Protein AF-A0A6A5RVQ5-F1 (afdb_monomer_lite)

Structure (mmCIF, N/CA/C/O backbone):
data_AF-A0A6A5RVQ5-F1
#
_entry.id   AF-A0A6A5RVQ5-F1
#
loop_
_atom_site.group_PDB
_atom_site.id
_atom_site.type_symbol
_atom_site.label_atom_id
_atom_site.label_alt_id
_atom_site.label_comp_id
_atom_site.label_asym_id
_atom_site.label_entity_id
_atom_site.label_seq_id
_atom_site.pdbx_PDB_ins_code
_atom_site.Cartn_x
_atom_site.Cartn_y
_atom_site.Cartn_z
_atom_site.occupancy
_atom_site.B_iso_or_equiv
_atom_site.auth_seq_id
_atom_site.auth_comp_id
_atom_site.auth_asym_id
_atom_site.auth_atom_id
_atom_site.pdbx_PDB_model_num
ATOM 1 N N . SER A 1 1 ? -32.544 -32.855 55.914 1.00 45.44 1 SER A N 1
ATOM 2 C CA . SER A 1 1 ? -32.660 -31.750 54.941 1.00 45.44 1 SER A CA 1
ATOM 3 C C . SER A 1 1 ? -31.314 -31.525 54.277 1.00 45.44 1 SER A C 1
ATOM 5 O O . SER A 1 1 ? -30.369 -31.276 55.017 1.00 45.44 1 SER A O 1
ATOM 7 N N . PRO A 1 2 ? -31.163 -31.654 52.948 1.00 53.69 2 PRO A N 1
ATOM 8 C CA . PRO A 1 2 ? -29.901 -31.328 52.301 1.00 53.69 2 PRO A CA 1
ATOM 9 C C . PRO A 1 2 ? -29.820 -29.809 52.098 1.00 53.69 2 PRO A C 1
ATOM 11 O O . PRO A 1 2 ? -30.753 -29.177 51.604 1.00 53.69 2 PRO A O 1
ATOM 14 N N . THR A 1 3 ? -28.713 -29.217 52.530 1.00 54.28 3 THR A N 1
ATOM 15 C CA . THR A 1 3 ? -28.370 -27.809 52.337 1.00 54.28 3 THR A CA 1
ATOM 16 C C . THR A 1 3 ? -28.021 -27.570 50.868 1.00 54.28 3 THR A C 1
ATOM 18 O O . THR A 1 3 ? -27.070 -28.137 50.332 1.00 54.28 3 THR A O 1
ATOM 21 N N . ALA A 1 4 ? -28.815 -26.742 50.189 1.00 57.28 4 ALA A N 1
ATOM 22 C CA . ALA A 1 4 ? -28.552 -26.339 48.814 1.00 57.28 4 ALA A CA 1
ATOM 23 C C . ALA A 1 4 ? -27.276 -25.481 48.760 1.00 57.28 4 ALA A C 1
ATOM 25 O O . ALA A 1 4 ? -27.239 -24.366 49.279 1.00 57.28 4 ALA A O 1
ATOM 26 N N . ALA A 1 5 ? -26.220 -26.011 48.140 1.00 60.84 5 ALA A N 1
ATOM 27 C CA . ALA A 1 5 ? -24.988 -25.278 47.886 1.00 60.84 5 ALA A CA 1
ATOM 28 C C . ALA A 1 5 ? -25.259 -24.111 46.918 1.00 60.84 5 ALA A C 1
ATOM 30 O O . ALA A 1 5 ? -25.689 -24.316 45.780 1.00 60.84 5 ALA A O 1
ATOM 31 N N . SER A 1 6 ? -24.995 -22.881 47.364 1.00 63.09 6 SER A N 1
ATOM 32 C CA . SER A 1 6 ? -25.078 -21.683 46.531 1.00 63.09 6 SER A CA 1
ATOM 33 C C . SER A 1 6 ? -23.964 -21.709 45.481 1.00 63.09 6 SER A C 1
ATOM 35 O O . SER A 1 6 ? -22.774 -21.597 45.773 1.00 63.09 6 SER A O 1
ATOM 37 N N . THR A 1 7 ? -24.338 -21.899 44.218 1.00 67.25 7 THR A N 1
ATOM 38 C CA . THR A 1 7 ? -23.382 -21.883 43.108 1.00 67.25 7 THR A CA 1
ATOM 39 C C . THR A 1 7 ? -22.811 -20.464 42.964 1.00 67.25 7 THR A C 1
ATOM 41 O O . TH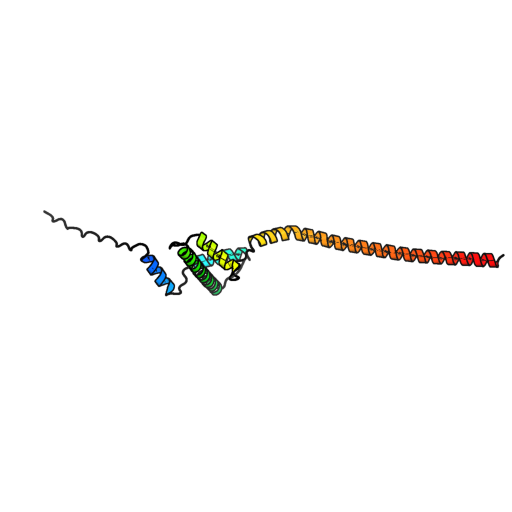R A 1 7 ? -23.594 -19.516 42.850 1.00 67.25 7 THR A O 1
ATOM 44 N N . PRO A 1 8 ? -21.479 -20.258 42.949 1.00 68.31 8 PRO A N 1
ATOM 45 C CA . PRO A 1 8 ? -20.911 -18.921 42.825 1.00 68.31 8 PRO A CA 1
ATOM 46 C C . PRO A 1 8 ? -21.297 -18.313 41.472 1.00 68.31 8 PRO A C 1
ATOM 48 O O . PRO A 1 8 ? -21.011 -18.871 40.409 1.00 68.31 8 PRO A O 1
ATOM 51 N N . ALA A 1 9 ? -21.965 -17.158 41.511 1.00 74.69 9 ALA A N 1
ATOM 52 C CA . ALA A 1 9 ? -22.411 -16.443 40.324 1.00 74.69 9 ALA A CA 1
ATOM 53 C C . ALA A 1 9 ? -21.223 -16.166 39.383 1.00 74.69 9 ALA A C 1
ATOM 55 O O . ALA A 1 9 ? -20.255 -15.493 39.751 1.00 74.69 9 ALA A O 1
ATOM 56 N N . LYS A 1 10 ? -21.283 -16.691 38.150 1.00 77.19 10 LYS A N 1
ATOM 57 C CA . LYS A 1 10 ? -20.238 -16.493 37.133 1.00 77.19 10 LYS A CA 1
ATOM 58 C C . LYS A 1 10 ? -20.047 -14.992 36.887 1.00 77.19 10 LYS A C 1
ATOM 60 O O . LYS A 1 10 ? -20.957 -14.314 36.410 1.00 77.19 10 LYS A O 1
ATOM 65 N N . LYS A 1 11 ? -18.854 -14.471 37.200 1.00 80.12 11 LYS A N 1
ATOM 66 C CA . LYS A 1 11 ? -18.495 -13.061 36.978 1.00 80.12 11 LYS A CA 1
ATOM 67 C C . LYS A 1 11 ? -18.741 -12.691 35.509 1.00 80.12 11 LYS A C 1
ATOM 69 O O . LYS A 1 11 ? -18.259 -13.375 34.604 1.00 80.12 11 LYS A O 1
ATOM 74 N N . LYS A 1 12 ? -19.486 -11.605 35.266 1.00 83.31 12 LYS A N 1
ATOM 75 C CA . LYS A 1 12 ? -19.756 -11.102 33.908 1.00 83.31 12 LYS A CA 1
ATOM 76 C C . LYS A 1 12 ? -18.430 -10.806 33.198 1.00 83.31 12 LYS A C 1
ATOM 78 O O . LYS A 1 12 ? -17.558 -10.144 33.762 1.00 83.31 12 LYS A O 1
ATOM 83 N N . LYS A 1 13 ? -18.276 -11.275 31.953 1.00 86.75 13 LYS A N 1
ATOM 84 C CA . LYS A 1 13 ? -17.089 -10.979 31.134 1.00 86.75 13 LYS A CA 1
ATOM 85 C C . LYS A 1 13 ? -16.982 -9.463 30.935 1.00 86.75 13 LYS A C 1
ATOM 87 O O . LYS A 1 13 ? -17.918 -8.831 30.448 1.00 86.75 13 LYS A O 1
ATOM 92 N N . ARG A 1 14 ? -15.844 -8.875 31.316 1.00 89.62 14 ARG A N 1
ATOM 93 C CA . ARG A 1 14 ? -15.598 -7.434 31.166 1.00 89.62 14 ARG A CA 1
ATOM 94 C C . ARG A 1 14 ? -15.504 -7.072 29.682 1.00 89.62 14 ARG A C 1
ATOM 96 O O . ARG A 1 14 ? -14.670 -7.626 28.971 1.00 89.62 14 ARG A O 1
ATOM 103 N N . ARG A 1 15 ? -16.310 -6.105 29.234 1.00 92.81 15 ARG A N 1
ATOM 104 C CA . ARG A 1 15 ? -16.246 -5.532 27.880 1.00 92.81 15 ARG A CA 1
ATOM 105 C C . ARG A 1 15 ? -15.445 -4.230 27.904 1.00 92.81 15 ARG A C 1
ATOM 107 O O . ARG A 1 15 ? -15.674 -3.379 28.759 1.00 92.81 15 ARG A O 1
ATOM 114 N N . TYR A 1 16 ? -14.504 -4.079 26.976 1.00 94.38 16 TYR A N 1
ATOM 115 C CA . TYR A 1 16 ? -13.776 -2.822 26.792 1.00 94.38 16 TYR A CA 1
ATOM 116 C C . TYR A 1 16 ? -14.675 -1.765 26.139 1.00 94.38 16 TYR A C 1
ATOM 118 O O . TYR A 1 16 ? -15.558 -2.102 25.347 1.00 94.38 16 TYR A O 1
ATOM 126 N N . LYS A 1 17 ? -14.439 -0.486 26.453 1.00 95.50 17 LYS A N 1
ATOM 127 C CA . LYS A 1 17 ? -15.137 0.618 25.785 1.00 95.50 17 LYS A CA 1
ATOM 128 C C . LYS A 1 17 ? -14.767 0.639 24.289 1.00 95.50 17 LYS A C 1
ATOM 130 O O . LYS A 1 17 ? -13.628 0.291 23.949 1.00 95.50 17 LYS A O 1
ATOM 135 N N . PRO A 1 18 ? -15.689 1.046 23.397 1.00 94.31 18 PRO A N 1
ATOM 136 C CA . PRO A 1 18 ? -15.368 1.262 21.988 1.00 94.31 18 PRO A CA 1
ATOM 137 C C . PRO A 1 18 ? -14.120 2.145 21.839 1.00 94.31 18 PRO A C 1
ATOM 139 O O . PRO A 1 18 ? -13.922 3.080 22.611 1.00 94.31 18 PRO A O 1
ATOM 142 N N . GLY A 1 19 ? -13.231 1.793 20.910 1.00 95.00 19 GLY A N 1
ATOM 143 C CA . GLY A 1 19 ? -11.951 2.482 20.702 1.00 95.00 19 GLY A CA 1
ATOM 144 C C . GLY A 1 19 ? -10.803 2.039 21.620 1.00 95.00 19 GLY A C 1
ATOM 145 O O . GLY A 1 19 ? -9.649 2.152 21.225 1.00 95.00 19 GLY A O 1
ATOM 146 N N . THR A 1 20 ? -11.062 1.450 22.796 1.00 96.81 20 THR A N 1
ATOM 147 C CA . THR A 1 20 ? -9.973 1.026 23.708 1.00 96.81 20 THR A CA 1
ATOM 148 C C . THR A 1 20 ? -9.099 -0.079 23.109 1.00 96.81 20 THR A C 1
ATOM 150 O O . THR A 1 20 ? -7.880 -0.052 23.261 1.00 96.81 20 THR A O 1
ATOM 153 N N . ILE A 1 21 ? -9.715 -1.059 22.443 1.00 96.75 21 ILE A N 1
ATOM 154 C CA . ILE A 1 21 ? -8.981 -2.147 21.781 1.00 96.75 21 ILE A CA 1
ATOM 155 C C . ILE A 1 21 ? -8.274 -1.614 20.530 1.00 96.75 21 ILE A C 1
ATOM 157 O O . ILE A 1 21 ? -7.082 -1.849 20.384 1.00 96.75 21 ILE A O 1
ATOM 161 N N . ALA A 1 22 ? -8.959 -0.802 19.718 1.00 96.19 22 ALA A N 1
ATOM 162 C CA . ALA A 1 22 ? -8.385 -0.203 18.512 1.00 96.19 22 ALA A CA 1
ATOM 163 C C . ALA A 1 22 ? -7.124 0.629 18.816 1.00 96.19 22 ALA A C 1
ATOM 165 O O . ALA A 1 22 ? -6.098 0.455 18.173 1.00 96.19 22 ALA A O 1
ATOM 166 N N . LEU A 1 23 ? -7.147 1.471 19.857 1.00 97.12 23 LEU A N 1
ATOM 167 C CA . LEU A 1 23 ? -5.970 2.249 20.270 1.00 97.12 23 LEU A CA 1
ATOM 168 C C . LEU A 1 23 ? -4.813 1.366 20.755 1.00 97.12 23 LEU A C 1
ATOM 170 O O . LEU A 1 23 ? -3.649 1.724 20.584 1.00 97.12 23 LEU A O 1
ATOM 174 N N . ARG A 1 24 ? -5.114 0.220 21.373 1.00 97.25 24 ARG A N 1
ATOM 175 C CA . ARG A 1 24 ? -4.090 -0.750 21.777 1.00 97.25 24 ARG A CA 1
ATOM 176 C C . ARG A 1 24 ? -3.468 -1.429 20.560 1.00 97.25 24 ARG A C 1
ATOM 178 O O . ARG A 1 24 ? -2.254 -1.582 20.526 1.00 97.25 24 ARG A O 1
ATOM 185 N N . GLU A 1 25 ? -4.287 -1.821 19.591 1.00 96.69 25 GLU A N 1
ATOM 186 C CA . GLU A 1 25 ? -3.837 -2.436 18.341 1.00 96.69 25 GLU A CA 1
ATOM 187 C C . GLU A 1 25 ? -2.975 -1.472 17.525 1.00 96.69 25 GLU A C 1
ATOM 189 O O . GLU A 1 25 ? -1.885 -1.857 17.124 1.00 96.69 25 GLU A O 1
ATOM 194 N N . ILE A 1 26 ? -3.384 -0.204 17.389 1.00 95.88 26 ILE A N 1
ATOM 195 C CA . ILE A 1 26 ? -2.588 0.839 16.719 1.00 95.88 26 ILE A CA 1
ATOM 196 C C . ILE A 1 26 ? -1.201 0.954 17.362 1.00 95.88 26 ILE A C 1
ATOM 198 O O . ILE A 1 26 ? -0.195 0.862 16.670 1.00 95.88 26 ILE A O 1
ATOM 202 N N . ARG A 1 27 ? -1.128 1.074 18.695 1.00 97.19 27 ARG A N 1
ATOM 203 C CA . ARG A 1 27 ? 0.160 1.174 19.406 1.00 97.19 27 ARG A CA 1
ATOM 204 C C . ARG A 1 27 ? 1.028 -0.071 19.246 1.00 97.19 27 ARG A C 1
ATOM 206 O O . ARG A 1 27 ? 2.244 0.052 19.208 1.00 97.19 27 ARG A O 1
ATOM 213 N N . ARG A 1 28 ? 0.417 -1.258 19.198 1.00 96.25 28 ARG A N 1
ATOM 214 C CA . ARG A 1 28 ? 1.137 -2.516 18.971 1.00 96.25 28 ARG 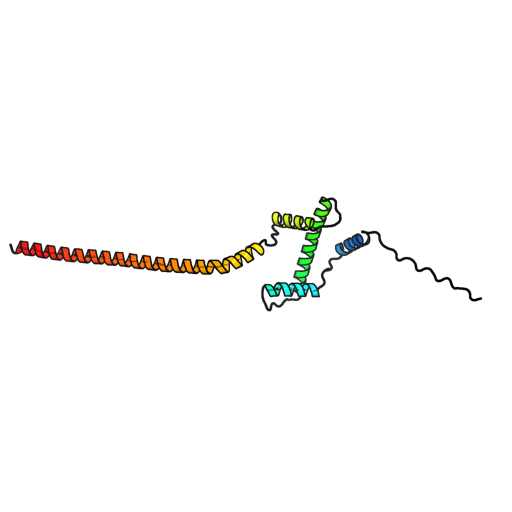A CA 1
ATOM 215 C C . ARG A 1 28 ? 1.730 -2.545 17.559 1.00 96.25 28 ARG A C 1
ATOM 217 O O . ARG A 1 28 ? 2.933 -2.712 17.427 1.00 96.25 28 ARG A O 1
ATOM 224 N N . TYR A 1 29 ? 0.911 -2.325 16.531 1.00 95.94 29 TYR A N 1
ATOM 225 C CA . TYR A 1 29 ? 1.342 -2.419 15.131 1.00 95.94 29 TYR A CA 1
ATOM 226 C C . TYR A 1 29 ? 2.224 -1.257 14.664 1.00 95.94 29 TYR A C 1
ATOM 228 O O . TYR A 1 29 ? 2.910 -1.391 13.666 1.00 95.94 29 TYR A O 1
ATOM 236 N N . GLN A 1 30 ? 2.231 -0.125 15.369 1.00 95.44 30 GLN A N 1
ATOM 237 C CA . GLN A 1 30 ? 3.201 0.947 15.123 1.00 95.44 30 GLN A CA 1
ATOM 238 C C . GLN A 1 30 ? 4.553 0.702 15.804 1.00 95.44 30 GLN A C 1
ATOM 240 O O . GLN A 1 30 ? 5.535 1.348 15.452 1.00 95.44 30 GLN A O 1
ATOM 245 N N . LYS A 1 31 ? 4.608 -0.181 16.809 1.00 96.44 31 LYS A N 1
ATOM 246 C CA . LYS A 1 31 ? 5.850 -0.521 17.512 1.00 96.44 31 LYS A CA 1
ATOM 247 C C . LYS A 1 31 ? 6.628 -1.615 16.785 1.00 96.44 31 LYS A C 1
ATOM 249 O O . LYS A 1 31 ? 7.851 -1.544 16.714 1.00 96.44 31 LYS A O 1
ATOM 254 N N . ASP A 1 32 ? 5.914 -2.621 16.295 1.00 93.50 32 ASP A N 1
ATOM 255 C CA . ASP A 1 32 ? 6.494 -3.781 15.629 1.00 93.50 32 ASP A CA 1
ATOM 256 C C . ASP A 1 32 ? 6.369 -3.630 14.104 1.00 93.50 32 ASP A C 1
ATOM 258 O O . ASP A 1 32 ? 5.367 -3.121 13.614 1.00 93.50 32 ASP A O 1
ATOM 262 N N . CYS A 1 33 ? 7.350 -4.120 13.344 1.00 89.56 33 CYS A N 1
ATOM 263 C CA . CYS A 1 33 ? 7.344 -4.075 11.874 1.00 89.56 33 CYS A CA 1
ATOM 264 C C . CYS A 1 33 ? 6.995 -5.439 11.247 1.00 89.56 33 CYS A C 1
ATOM 266 O O . CYS A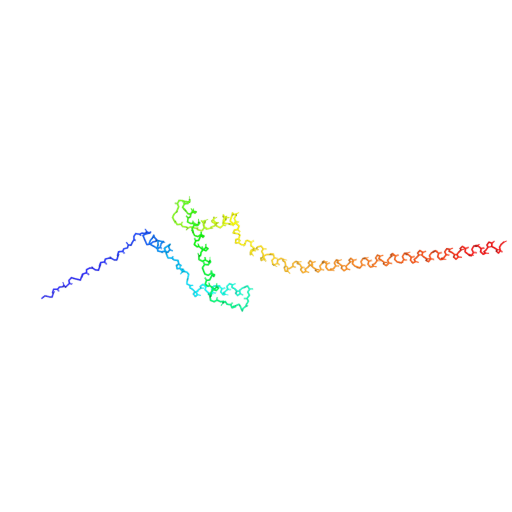 1 33 ? 7.581 -5.833 10.239 1.00 89.56 33 CYS A O 1
ATOM 268 N N . GLU A 1 34 ? 6.104 -6.212 11.876 1.00 94.56 34 GLU A N 1
ATOM 269 C CA . GLU A 1 34 ? 5.686 -7.512 11.338 1.00 94.56 34 GLU A CA 1
ATOM 270 C C . GLU A 1 34 ? 4.741 -7.356 10.137 1.00 94.56 34 GLU A C 1
ATOM 272 O O . GLU A 1 34 ? 3.880 -6.478 10.121 1.00 94.56 34 GLU A O 1
ATOM 277 N N . LEU A 1 35 ? 4.873 -8.240 9.143 1.00 95.62 35 LEU A N 1
ATOM 278 C CA . LEU A 1 35 ? 3.942 -8.296 8.016 1.00 95.62 35 LEU A CA 1
ATOM 279 C C . LEU A 1 35 ? 2.573 -8.816 8.468 1.00 95.62 35 LEU A C 1
ATOM 281 O O . LEU A 1 35 ? 2.466 -9.883 9.081 1.00 95.62 35 LEU A O 1
ATOM 285 N N . LEU A 1 36 ? 1.521 -8.081 8.122 1.00 95.94 36 LEU A N 1
ATOM 286 C CA . LEU A 1 36 ? 0.148 -8.322 8.557 1.00 95.94 36 LEU A CA 1
ATOM 287 C C . LEU A 1 36 ? -0.648 -9.176 7.563 1.00 95.94 36 LEU A C 1
ATOM 289 O O . LEU A 1 36 ? -1.625 -9.830 7.949 1.00 95.94 36 LEU A O 1
ATOM 293 N N . LEU A 1 37 ? -0.256 -9.209 6.285 1.00 96.25 37 LEU A N 1
ATOM 294 C CA . LEU A 1 37 ? -0.915 -10.053 5.294 1.00 96.25 37 LEU A CA 1
ATOM 295 C C . LEU A 1 37 ? -0.469 -11.511 5.437 1.00 96.25 37 LEU A C 1
ATOM 297 O O . LEU A 1 37 ? 0.701 -11.856 5.616 1.00 96.25 37 LEU A O 1
ATOM 301 N N . ARG A 1 38 ? -1.432 -12.427 5.307 1.00 97.75 38 ARG A N 1
ATOM 302 C CA . ARG A 1 38 ? -1.138 -13.863 5.321 1.00 97.75 38 ARG A CA 1
ATOM 303 C C . ARG A 1 38 ? -0.318 -14.238 4.083 1.00 97.75 38 ARG A C 1
ATOM 305 O O . ARG A 1 38 ? -0.781 -14.057 2.957 1.00 97.75 38 ARG A O 1
ATOM 312 N N . LYS A 1 39 ? 0.839 -14.869 4.306 1.00 95.44 39 LYS A N 1
ATOM 313 C CA . LYS A 1 39 ? 1.810 -15.226 3.254 1.00 95.44 39 LYS A CA 1
ATOM 314 C C . LYS A 1 39 ? 1.217 -16.075 2.121 1.00 95.44 39 LYS A C 1
ATOM 316 O O . LYS A 1 39 ? 1.383 -15.745 0.954 1.00 95.44 39 LYS A O 1
ATOM 321 N N . LEU A 1 40 ? 0.499 -17.159 2.441 1.00 96.19 40 LEU A N 1
ATOM 322 C CA . LEU A 1 40 ? -0.013 -18.091 1.422 1.00 96.19 40 LEU A CA 1
ATOM 323 C C . LEU A 1 40 ? -1.095 -17.466 0.511 1.00 96.19 40 LEU A C 1
ATOM 325 O O . LEU A 1 40 ? -0.968 -17.595 -0.707 1.00 96.19 40 LEU A O 1
ATOM 329 N N . PRO A 1 41 ? -2.134 -16.781 1.033 1.00 97.50 41 PRO A N 1
ATOM 330 C CA . PRO A 1 41 ? -3.073 -16.037 0.194 1.00 97.50 41 PRO A CA 1
ATOM 331 C C . PRO A 1 41 ? -2.403 -14.960 -0.667 1.00 97.50 41 PRO A C 1
ATOM 333 O O . PRO A 1 41 ? -2.692 -14.889 -1.858 1.00 97.50 41 PRO A O 1
ATOM 336 N N . PHE A 1 42 ? -1.474 -14.179 -0.101 1.00 97.62 42 PHE A N 1
ATOM 337 C CA . PHE A 1 42 ? -0.754 -13.145 -0.849 1.00 97.62 42 PHE A CA 1
ATOM 338 C C . PHE A 1 42 ? 0.069 -13.747 -1.995 1.00 97.62 42 PHE A C 1
ATOM 340 O O . PHE A 1 42 ? -0.029 -13.312 -3.138 1.00 97.62 42 PHE A O 1
ATOM 347 N N . GLN A 1 43 ? 0.792 -14.837 -1.728 1.00 96.56 43 GLN A N 1
ATOM 348 C CA . GLN A 1 43 ? 1.521 -15.580 -2.752 1.00 96.56 43 GLN A CA 1
ATOM 349 C C . GLN A 1 43 ? 0.608 -16.086 -3.880 1.00 96.56 43 GLN A C 1
ATOM 351 O O . GLN A 1 43 ? 1.007 -16.043 -5.045 1.00 96.56 43 GLN A O 1
ATOM 356 N N . ARG A 1 44 ? -0.582 -16.612 -3.553 1.00 96.44 44 ARG A N 1
ATOM 357 C CA . ARG A 1 44 ? -1.548 -17.074 -4.566 1.00 96.44 44 ARG A CA 1
ATOM 358 C C . ARG A 1 44 ? -1.991 -15.915 -5.455 1.00 96.44 44 ARG A C 1
ATOM 360 O O . ARG A 1 44 ? -1.929 -16.060 -6.670 1.00 96.44 44 ARG A O 1
ATOM 367 N N . LEU A 1 45 ? -2.310 -14.768 -4.855 1.00 96.44 45 LEU A N 1
ATOM 368 C CA . LEU A 1 45 ? -2.671 -13.551 -5.580 1.00 96.44 45 LEU A CA 1
ATOM 369 C C . LEU A 1 45 ? -1.542 -13.075 -6.506 1.00 96.44 45 LEU A C 1
ATOM 371 O O . LEU A 1 45 ? -1.786 -12.793 -7.673 1.00 96.44 45 LEU A O 1
ATOM 375 N N . CYS A 1 46 ? -0.292 -13.039 -6.032 1.00 95.50 46 CYS A N 1
ATOM 376 C CA . CYS A 1 46 ? 0.841 -12.651 -6.878 1.00 95.50 46 CYS A CA 1
ATOM 377 C C . CYS A 1 46 ? 0.984 -13.559 -8.105 1.00 95.50 46 CYS A C 1
ATOM 379 O O . CYS A 1 46 ? 1.264 -13.078 -9.198 1.00 95.50 46 CYS A O 1
ATOM 381 N N . ARG A 1 47 ? 0.793 -14.873 -7.935 1.00 94.50 47 ARG A N 1
ATOM 382 C CA . ARG A 1 47 ? 0.885 -15.838 -9.040 1.00 94.50 47 ARG A CA 1
ATOM 383 C C . ARG A 1 47 ? -0.281 -15.712 -10.012 1.00 94.50 47 ARG A C 1
ATOM 385 O O . ARG A 1 47 ? -0.055 -15.805 -11.211 1.00 94.50 47 ARG A O 1
ATOM 392 N N . GLU A 1 48 ? -1.486 -15.475 -9.504 1.00 95.00 48 GLU A N 1
ATOM 393 C CA . GLU A 1 48 ? -2.677 -15.218 -10.316 1.00 95.00 48 GLU A CA 1
ATOM 394 C C . GLU A 1 48 ? -2.488 -13.978 -11.202 1.00 95.00 48 GLU A C 1
ATOM 396 O O . GLU A 1 48 ? -2.653 -14.056 -12.418 1.00 95.00 48 GLU A O 1
ATOM 401 N N . LEU A 1 49 ? -2.039 -12.864 -10.615 1.00 94.00 49 LEU A N 1
ATOM 402 C CA . LEU A 1 49 ? -1.769 -11.621 -11.345 1.00 94.00 49 LEU A CA 1
ATOM 403 C C . LEU A 1 49 ? -0.602 -11.750 -12.326 1.00 94.00 49 LEU A C 1
ATOM 405 O O . LEU A 1 49 ? -0.598 -11.120 -13.374 1.00 94.00 49 LEU A O 1
ATOM 409 N N . ALA A 1 50 ? 0.407 -12.555 -12.009 1.00 93.88 50 ALA A N 1
ATOM 410 C CA . ALA A 1 50 ? 1.530 -12.761 -12.913 1.00 93.88 50 ALA A CA 1
ATOM 411 C C . ALA A 1 50 ? 1.162 -13.643 -14.109 1.00 93.88 50 ALA A C 1
ATOM 413 O O . ALA A 1 50 ? 1.646 -13.405 -15.215 1.00 93.88 50 ALA A O 1
ATOM 414 N N . ALA A 1 51 ? 0.287 -14.630 -13.900 1.00 92.81 51 ALA A N 1
ATOM 415 C CA . ALA A 1 51 ? -0.181 -15.521 -14.953 1.00 92.81 51 ALA A CA 1
ATOM 416 C C . ALA A 1 51 ? -0.969 -14.780 -16.045 1.00 92.81 51 ALA A C 1
ATOM 418 O O . ALA A 1 51 ? -0.925 -15.204 -17.197 1.00 92.81 51 ALA A O 1
ATOM 419 N N . SER A 1 52 ? -1.637 -13.664 -15.717 1.00 91.75 52 SER A N 1
ATOM 420 C CA . SER A 1 52 ? -2.307 -12.823 -16.720 1.00 91.75 52 SER A CA 1
ATOM 421 C C . SER A 1 52 ? -1.330 -12.039 -17.604 1.00 91.75 52 SER A C 1
ATOM 423 O O . SER A 1 52 ? -1.686 -11.665 -18.717 1.00 91.75 52 SER A O 1
ATOM 425 N N . VAL A 1 53 ? -0.095 -11.822 -17.138 1.00 90.50 53 VAL A N 1
ATOM 426 C CA . VAL A 1 53 ? 0.961 -11.130 -17.891 1.00 90.50 53 VAL A CA 1
ATOM 427 C C . VAL A 1 53 ? 1.781 -12.118 -18.717 1.00 90.50 53 VAL A C 1
ATOM 429 O O . VAL A 1 53 ? 2.070 -11.871 -19.887 1.00 90.50 53 VAL A O 1
ATOM 432 N N . LYS A 1 54 ? 2.187 -13.242 -18.115 1.00 91.75 54 LYS A N 1
ATOM 433 C CA . LYS A 1 54 ? 2.965 -14.288 -18.783 1.00 91.75 54 LYS A CA 1
ATOM 434 C C . LYS A 1 54 ? 2.744 -15.641 -18.110 1.00 91.75 54 LYS A C 1
ATOM 436 O O . LYS A 1 54 ? 2.903 -15.774 -16.896 1.00 91.75 54 LYS A O 1
ATOM 441 N N . SER A 1 55 ? 2.436 -16.659 -18.915 1.00 91.50 55 SER A N 1
ATOM 442 C CA . SER A 1 55 ? 2.321 -18.036 -18.432 1.00 91.50 55 SER A CA 1
ATOM 443 C C . SER A 1 55 ? 3.680 -18.590 -17.979 1.00 91.50 55 SER A C 1
ATOM 445 O O . SER A 1 55 ? 4.740 -18.145 -18.426 1.00 91.50 55 SER A O 1
ATOM 447 N N . ASP A 1 56 ? 3.642 -19.566 -17.070 1.00 88.62 56 ASP A N 1
ATOM 448 C CA . ASP A 1 56 ? 4.802 -20.352 -16.618 1.00 88.62 56 ASP A CA 1
ATOM 449 C C . ASP A 1 56 ? 5.928 -19.566 -15.920 1.00 88.62 56 ASP A C 1
ATOM 451 O O . ASP A 1 56 ? 7.087 -19.991 -15.879 1.00 88.62 56 ASP A O 1
ATOM 455 N N . LEU A 1 57 ? 5.596 -18.431 -15.296 1.00 92.50 57 LEU A N 1
ATOM 456 C CA . LEU A 1 57 ? 6.535 -17.682 -14.461 1.00 92.50 57 LEU A CA 1
ATOM 457 C C . LEU A 1 57 ? 6.859 -18.414 -13.150 1.00 92.50 57 LEU A C 1
ATOM 459 O O . LEU A 1 57 ? 5.983 -18.805 -12.371 1.00 92.50 57 LEU A O 1
ATOM 463 N N . ARG A 1 58 ? 8.157 -18.529 -12.857 1.00 93.25 58 ARG A N 1
ATOM 464 C CA . ARG A 1 58 ? 8.665 -19.005 -11.567 1.00 93.25 58 ARG A CA 1
ATOM 465 C C . ARG A 1 58 ? 9.039 -17.816 -10.691 1.00 93.25 58 ARG A C 1
ATOM 467 O O . ARG A 1 58 ? 9.683 -16.878 -11.144 1.00 93.25 58 ARG A O 1
ATOM 474 N N . PHE A 1 59 ? 8.660 -17.890 -9.420 1.00 93.88 59 PHE A N 1
ATOM 475 C CA . PHE A 1 59 ? 8.966 -16.869 -8.422 1.00 93.88 59 PHE A CA 1
ATOM 476 C C . PHE A 1 59 ? 10.025 -17.374 -7.456 1.00 93.88 59 PHE A C 1
ATOM 478 O O . PHE A 1 59 ? 9.883 -18.467 -6.903 1.00 93.88 59 PHE A O 1
ATOM 485 N N . GLN A 1 60 ? 11.027 -16.540 -7.195 1.00 96.75 60 GLN A N 1
ATOM 486 C CA . GLN A 1 60 ? 11.893 -16.705 -6.035 1.00 96.75 60 GLN A CA 1
ATOM 487 C C . GLN A 1 60 ? 11.098 -16.407 -4.754 1.00 96.75 60 GLN A C 1
ATOM 489 O O . GLN A 1 60 ? 10.228 -15.534 -4.741 1.00 96.75 60 GLN A O 1
ATOM 494 N N . ALA A 1 61 ? 11.406 -17.108 -3.661 1.00 91.75 61 ALA A N 1
ATOM 495 C CA . ALA A 1 61 ? 10.736 -16.884 -2.377 1.00 91.75 61 ALA A CA 1
ATOM 496 C C . ALA A 1 61 ? 10.934 -15.446 -1.856 1.00 91.75 61 ALA A C 1
ATOM 498 O O . ALA A 1 61 ? 9.985 -14.818 -1.391 1.00 91.75 61 ALA A O 1
ATOM 499 N N . THR A 1 62 ? 12.142 -14.895 -2.002 1.00 96.31 62 THR A N 1
ATOM 500 C CA . THR A 1 62 ? 12.469 -13.512 -1.617 1.00 96.31 62 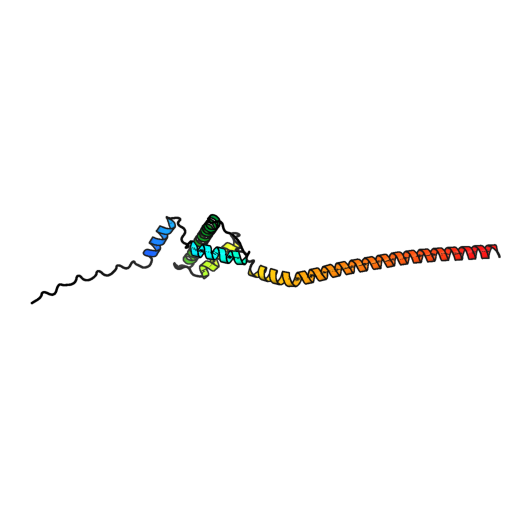THR A CA 1
ATOM 501 C C . THR A 1 62 ? 11.738 -12.475 -2.466 1.00 96.31 62 THR A C 1
ATOM 503 O O . THR A 1 62 ? 11.356 -11.437 -1.943 1.00 96.31 62 THR A O 1
ATOM 506 N N . ALA A 1 63 ? 11.466 -12.762 -3.744 1.00 96.50 63 ALA A N 1
ATOM 507 C CA . ALA A 1 63 ? 10.715 -11.854 -4.610 1.00 96.50 63 ALA A CA 1
ATOM 508 C C . ALA A 1 63 ? 9.270 -11.678 -4.122 1.00 96.50 63 ALA A C 1
ATOM 510 O O . ALA A 1 63 ? 8.770 -10.559 -4.060 1.00 96.50 63 ALA A O 1
ATOM 511 N N . ILE A 1 64 ? 8.609 -12.768 -3.712 1.00 95.62 64 ILE A N 1
ATOM 512 C CA . ILE A 1 64 ? 7.259 -12.691 -3.130 1.00 95.62 64 ILE A CA 1
ATOM 513 C C . ILE A 1 64 ? 7.287 -11.917 -1.808 1.00 95.62 64 ILE A C 1
ATOM 515 O O . ILE A 1 64 ? 6.387 -11.123 -1.549 1.00 95.62 64 ILE A O 1
ATOM 519 N N . HIS A 1 65 ? 8.327 -12.111 -0.994 1.00 96.06 65 HIS A N 1
ATOM 520 C CA . HIS A 1 65 ? 8.481 -11.378 0.260 1.00 96.06 65 HIS A CA 1
ATOM 521 C C . HIS A 1 65 ? 8.661 -9.871 0.032 1.00 96.06 65 HIS A C 1
ATOM 523 O O . HIS A 1 65 ? 7.984 -9.082 0.686 1.00 96.06 65 HIS A O 1
ATOM 529 N N . ALA A 1 66 ? 9.500 -9.477 -0.929 1.00 97.25 66 ALA A N 1
ATOM 530 C CA . ALA A 1 66 ? 9.706 -8.078 -1.295 1.00 97.25 66 ALA A CA 1
ATOM 531 C C . ALA A 1 66 ? 8.424 -7.436 -1.853 1.00 97.25 66 ALA A C 1
ATOM 533 O O . ALA A 1 66 ? 8.086 -6.308 -1.502 1.00 97.25 66 ALA A O 1
ATOM 534 N N . LEU A 1 67 ? 7.662 -8.170 -2.676 1.00 96.56 67 LEU A N 1
ATOM 535 C CA . LEU A 1 67 ? 6.349 -7.720 -3.147 1.00 96.56 67 LEU A CA 1
ATOM 536 C C . LEU A 1 67 ? 5.378 -7.498 -1.984 1.00 96.56 67 LEU A C 1
ATOM 538 O O . LEU A 1 67 ? 4.620 -6.527 -2.000 1.00 96.56 67 LEU A O 1
ATOM 542 N N . GLN A 1 68 ? 5.401 -8.375 -0.979 1.00 97.44 68 GLN A N 1
ATOM 543 C CA . GLN A 1 68 ? 4.554 -8.232 0.201 1.00 97.44 68 GLN A CA 1
ATOM 544 C C . GLN A 1 68 ? 4.934 -6.997 1.020 1.00 97.44 68 GLN A C 1
ATOM 546 O O . GLN A 1 68 ? 4.059 -6.194 1.330 1.00 97.44 68 GLN A O 1
ATOM 551 N N . GLU A 1 69 ? 6.223 -6.806 1.301 1.00 97.06 69 GLU A N 1
ATOM 552 C CA . GLU A 1 69 ? 6.731 -5.630 2.018 1.00 97.06 69 GLU A CA 1
ATOM 553 C C . GLU A 1 69 ? 6.343 -4.326 1.316 1.00 97.06 69 GLU A C 1
ATOM 555 O O . GLU A 1 69 ? 5.762 -3.436 1.935 1.00 97.06 69 GLU A O 1
ATOM 560 N N . ALA A 1 70 ? 6.584 -4.236 0.006 1.00 96.38 70 ALA A N 1
ATOM 561 C CA . ALA A 1 70 ? 6.234 -3.057 -0.780 1.00 96.38 70 ALA A CA 1
ATOM 562 C C . ALA A 1 70 ? 4.717 -2.793 -0.787 1.00 96.38 70 ALA A C 1
ATOM 564 O O . ALA A 1 70 ? 4.282 -1.644 -0.687 1.00 96.38 70 ALA A O 1
ATOM 565 N N . THR A 1 71 ? 3.903 -3.849 -0.880 1.00 96.88 71 THR A N 1
ATOM 566 C CA . THR A 1 71 ? 2.438 -3.725 -0.896 1.00 96.88 71 THR A CA 1
ATOM 567 C C . THR A 1 71 ? 1.902 -3.251 0.451 1.00 96.88 71 THR A C 1
ATOM 569 O O . THR A 1 71 ? 1.060 -2.355 0.492 1.00 96.88 71 THR A O 1
ATOM 572 N N . GLU A 1 72 ? 2.381 -3.821 1.556 1.00 96.94 72 GLU A N 1
ATOM 573 C CA . GLU A 1 72 ? 1.950 -3.413 2.893 1.00 96.94 72 GLU A CA 1
ATOM 574 C C . GLU A 1 72 ? 2.382 -1.979 3.204 1.00 96.94 72 GLU A C 1
ATOM 576 O O . GLU A 1 72 ? 1.548 -1.182 3.633 1.00 96.94 72 GLU A O 1
ATOM 581 N N . ALA A 1 73 ? 3.625 -1.606 2.882 1.00 95.19 73 ALA A N 1
ATOM 582 C CA . ALA A 1 73 ? 4.104 -0.233 3.029 1.00 95.19 73 ALA A CA 1
ATOM 583 C C . ALA A 1 73 ? 3.246 0.765 2.231 1.00 95.19 73 ALA A C 1
ATOM 585 O O . ALA A 1 73 ? 2.865 1.820 2.745 1.00 95.19 73 ALA A O 1
ATOM 586 N N . PHE A 1 74 ? 2.880 0.415 0.993 1.00 94.00 74 PHE A N 1
ATOM 587 C CA . PHE A 1 74 ? 1.997 1.239 0.171 1.00 94.00 74 PHE A CA 1
ATOM 588 C C . PHE A 1 74 ? 0.607 1.411 0.799 1.00 94.00 74 PHE A C 1
ATOM 590 O O . PHE A 1 74 ? 0.095 2.531 0.868 1.00 94.00 74 PHE A O 1
ATOM 597 N N . VAL A 1 75 ? -0.010 0.318 1.261 1.00 95.25 75 VAL A N 1
ATOM 598 C CA . VAL A 1 75 ? -1.350 0.354 1.866 1.00 95.25 75 VAL A CA 1
ATOM 599 C C . VAL A 1 75 ? -1.341 1.142 3.174 1.00 95.25 75 VAL A C 1
ATOM 601 O O . VAL A 1 75 ? -2.259 1.929 3.390 1.00 95.25 75 VAL A O 1
ATOM 604 N N . ILE A 1 76 ? -0.310 0.994 4.012 1.00 95.44 76 ILE A N 1
ATOM 605 C CA . ILE A 1 76 ? -0.157 1.760 5.257 1.00 95.44 76 ILE A CA 1
ATOM 606 C C . ILE A 1 76 ? -0.092 3.258 4.946 1.00 95.44 76 ILE A C 1
ATOM 608 O O . ILE A 1 76 ? -0.946 4.005 5.420 1.00 95.44 76 ILE A O 1
ATOM 612 N N . GLY A 1 77 ? 0.821 3.687 4.067 1.00 93.62 77 GLY A N 1
ATOM 613 C CA . GLY A 1 77 ? 0.936 5.102 3.696 1.00 93.62 77 GLY A CA 1
ATOM 614 C C . GLY A 1 77 ? -0.328 5.652 3.022 1.00 93.62 77 GLY A C 1
ATOM 615 O O . GLY A 1 77 ? -0.710 6.798 3.226 1.00 93.62 77 GLY A O 1
ATOM 616 N N . HIS A 1 78 ? -1.041 4.838 2.236 1.00 94.69 78 HIS A N 1
ATOM 617 C CA . HIS A 1 78 ? -2.338 5.232 1.672 1.00 94.69 78 HIS A CA 1
ATOM 618 C C . HIS A 1 78 ? -3.428 5.396 2.743 1.00 94.69 78 HIS A C 1
ATOM 620 O O . HIS A 1 78 ? -4.248 6.312 2.657 1.00 94.69 78 HIS A O 1
ATOM 626 N N . LEU A 1 79 ? -3.450 4.533 3.760 1.00 96.12 79 LEU A N 1
ATOM 627 C CA . LEU A 1 79 ? -4.399 4.626 4.870 1.00 96.12 79 LEU A CA 1
ATOM 628 C C . LEU A 1 79 ? -4.097 5.804 5.804 1.00 96.12 79 LEU A C 1
ATOM 630 O O . LEU A 1 79 ? -5.041 6.394 6.329 1.00 96.12 79 LEU A O 1
ATOM 634 N N . GLU A 1 80 ? -2.833 6.192 5.961 1.00 95.75 80 GLU A N 1
ATOM 635 C CA . GLU A 1 80 ? -2.441 7.417 6.669 1.00 95.75 80 GLU A CA 1
ATOM 636 C C . GLU A 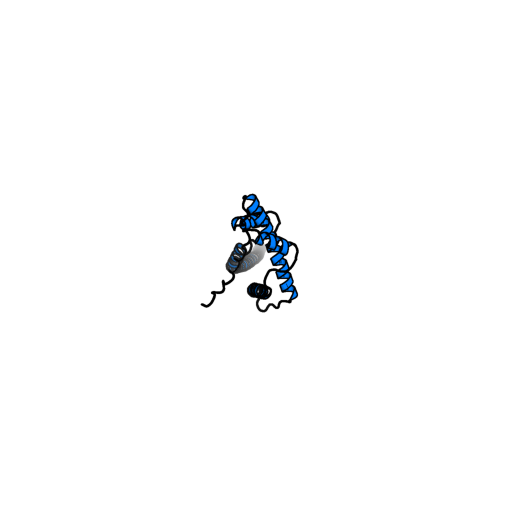1 80 ? -3.038 8.662 5.997 1.00 95.75 80 GLU A C 1
ATOM 638 O O . GLU A 1 80 ? -3.704 9.463 6.655 1.00 95.75 80 GLU A O 1
ATOM 643 N N . ASP A 1 81 ? -2.928 8.770 4.670 1.00 95.62 81 ASP A N 1
ATOM 644 C CA . ASP A 1 81 ? -3.546 9.867 3.912 1.00 95.62 81 ASP A CA 1
ATOM 645 C C . ASP A 1 81 ? -5.079 9.852 4.017 1.00 95.62 81 ASP A C 1
ATOM 647 O O . ASP A 1 81 ? -5.727 10.891 4.179 1.00 95.62 81 ASP A O 1
ATOM 651 N N . CYS A 1 82 ? -5.690 8.662 3.962 1.00 97.50 82 CYS A N 1
ATOM 652 C CA . CYS A 1 82 ? -7.131 8.513 4.175 1.00 97.50 82 CYS A CA 1
ATOM 653 C C . CYS A 1 82 ? -7.545 8.989 5.573 1.00 97.50 82 CYS A C 1
ATOM 655 O O . CYS A 1 82 ? -8.596 9.617 5.724 1.00 97.50 82 CYS A O 1
ATOM 657 N N . GLN A 1 83 ? -6.731 8.704 6.589 1.00 97.50 83 GLN A N 1
ATOM 658 C CA . GLN A 1 83 ? -6.984 9.128 7.958 1.00 97.50 83 GLN A CA 1
ATOM 659 C C . GLN A 1 83 ? -6.903 10.653 8.093 1.00 97.50 83 GLN A C 1
ATOM 661 O O . GLN A 1 83 ? -7.783 11.249 8.717 1.00 97.50 83 GLN A O 1
ATOM 666 N N . LEU A 1 84 ? -5.917 11.299 7.462 1.00 97.00 84 LEU A N 1
ATOM 667 C CA . LEU A 1 84 ? -5.813 12.762 7.420 1.00 97.00 84 LEU A CA 1
ATOM 668 C C . LEU A 1 84 ? -7.047 13.398 6.764 1.00 97.00 84 LEU A C 1
ATOM 670 O O . LEU A 1 84 ? -7.618 14.346 7.305 1.00 97.00 84 LEU A O 1
ATOM 674 N N . ASN A 1 85 ? -7.527 12.828 5.656 1.00 97.06 85 ASN A N 1
ATOM 675 C CA . ASN A 1 85 ? -8.748 13.282 4.982 1.00 97.06 85 ASN A CA 1
ATOM 676 C C . ASN A 1 85 ? -10.007 13.098 5.848 1.00 97.06 85 ASN A C 1
ATOM 678 O O . ASN A 1 85 ? -10.887 13.966 5.877 1.00 97.06 85 ASN A O 1
ATOM 682 N N . ALA A 1 86 ? -10.098 11.992 6.590 1.00 98.00 86 ALA A N 1
ATOM 683 C CA . ALA A 1 86 ? -11.199 11.762 7.518 1.00 98.00 86 ALA A CA 1
ATOM 684 C C . ALA A 1 86 ? -11.209 12.807 8.648 1.00 98.00 86 ALA A C 1
ATOM 686 O O . ALA A 1 86 ? -12.261 13.398 8.916 1.00 98.00 86 ALA A O 1
ATOM 687 N N . ILE A 1 87 ? -10.040 13.091 9.237 1.00 97.88 87 ILE A N 1
ATOM 688 C CA . ILE A 1 87 ? -9.858 14.102 10.291 1.00 97.88 87 ILE A CA 1
ATOM 689 C C . ILE A 1 87 ? -10.183 15.503 9.763 1.00 97.88 87 ILE A C 1
ATOM 691 O O . ILE A 1 87 ? -10.916 16.243 10.420 1.00 97.88 87 ILE A O 1
ATOM 695 N N . HIS A 1 88 ? -9.723 15.846 8.555 1.00 97.06 88 HIS A N 1
ATOM 696 C CA . HIS A 1 88 ? -10.066 17.107 7.893 1.00 97.06 88 HIS A CA 1
ATOM 697 C C . HIS A 1 88 ? -11.589 17.274 7.755 1.00 97.06 88 HIS A C 1
ATOM 699 O O . HIS A 1 88 ? -12.141 18.342 8.009 1.00 97.06 88 HIS A O 1
ATOM 705 N N . GLY A 1 89 ? -12.295 16.181 7.451 1.00 97.12 89 GLY A N 1
ATOM 706 C CA . GLY A 1 89 ? -13.756 16.121 7.424 1.00 97.12 89 GLY A CA 1
ATOM 707 C C . GLY A 1 89 ? -14.439 15.935 8.786 1.00 97.12 89 GLY A C 1
ATOM 708 O O . GLY A 1 89 ? -15.593 15.503 8.793 1.00 97.12 89 GLY A O 1
ATOM 709 N N . LYS A 1 90 ? -13.755 16.199 9.912 1.00 97.81 90 LYS A N 1
ATOM 710 C CA . LYS A 1 90 ? -14.252 16.064 11.299 1.00 97.81 90 LYS A CA 1
ATOM 711 C C . LYS A 1 90 ? -14.796 14.667 11.647 1.00 97.81 90 LYS A C 1
ATOM 713 O O . LYS A 1 90 ? -15.734 14.533 12.431 1.00 97.81 90 LYS A O 1
ATOM 718 N N . ARG A 1 91 ? -14.226 13.611 11.062 1.00 97.56 91 ARG A N 1
ATOM 719 C CA . ARG A 1 91 ? -14.598 12.207 11.305 1.00 97.56 91 ARG A CA 1
ATOM 720 C C . ARG A 1 91 ? -13.410 11.409 11.828 1.00 97.56 91 ARG A C 1
ATOM 722 O O . ARG A 1 91 ? -12.261 11.731 11.561 1.00 97.56 91 ARG A O 1
ATOM 729 N N . VAL A 1 92 ? -13.717 10.317 12.527 1.00 95.00 92 VAL A N 1
ATOM 730 C CA . VAL A 1 92 ? -12.722 9.329 12.985 1.00 95.00 92 VAL A CA 1
ATOM 731 C C . VAL A 1 92 ? -12.727 8.076 12.100 1.00 95.00 92 VAL A C 1
ATOM 733 O O . VAL A 1 92 ? -11.714 7.399 11.980 1.00 95.00 92 VAL A O 1
ATOM 736 N N . THR A 1 93 ? -13.854 7.775 11.451 1.00 96.88 93 THR A N 1
ATOM 737 C CA . THR A 1 93 ? -13.998 6.629 10.545 1.00 96.88 93 THR A CA 1
ATOM 738 C C . THR A 1 93 ? -13.662 7.026 9.109 1.00 96.88 93 THR A C 1
ATOM 740 O O . THR A 1 93 ? -14.311 7.914 8.539 1.00 96.88 93 THR A O 1
ATOM 743 N N . ILE A 1 94 ? -12.691 6.327 8.517 1.00 97.06 94 ILE A N 1
ATOM 744 C CA . ILE A 1 94 ? -12.352 6.434 7.095 1.00 97.06 94 ILE A CA 1
ATOM 745 C C . ILE A 1 94 ? -13.499 5.935 6.206 1.00 97.06 94 ILE A C 1
ATOM 747 O O . ILE A 1 94 ? -14.214 4.989 6.537 1.00 97.06 94 ILE A O 1
ATOM 751 N N . GLN A 1 95 ? -13.685 6.585 5.064 1.00 97.19 95 GLN A N 1
ATOM 752 C CA . GLN A 1 95 ? -14.718 6.286 4.076 1.00 97.19 95 GLN A CA 1
ATOM 753 C C . GLN A 1 95 ? -14.114 6.217 2.669 1.00 97.19 95 GLN A C 1
ATOM 755 O O . GLN A 1 95 ? -13.027 6.724 2.404 1.00 97.19 95 GLN A O 1
ATOM 760 N N . GLN A 1 96 ? -14.864 5.662 1.713 1.00 96.19 96 GLN A N 1
ATOM 761 C CA . GLN A 1 96 ? -14.421 5.560 0.314 1.00 96.19 96 GLN A CA 1
ATOM 762 C C . GLN A 1 96 ? -14.042 6.918 -0.303 1.00 96.19 96 GLN A C 1
ATOM 764 O O . GLN A 1 96 ? -13.138 6.988 -1.133 1.00 96.19 96 GLN A O 1
ATOM 769 N N . LYS A 1 97 ? -14.708 8.007 0.106 1.00 94.56 97 LYS A N 1
ATOM 770 C CA . LYS A 1 97 ? -14.393 9.368 -0.355 1.00 94.56 97 LYS A CA 1
ATOM 771 C C . LYS A 1 97 ? -13.001 9.839 0.081 1.00 94.56 97 LYS A C 1
ATOM 773 O O . LYS A 1 97 ? -12.345 10.528 -0.691 1.00 94.56 97 LYS A O 1
ATOM 778 N N . ASP A 1 98 ? -12.533 9.403 1.251 1.00 96.94 98 ASP A N 1
ATOM 779 C CA . ASP A 1 98 ? -11.212 9.755 1.780 1.00 96.94 98 ASP A CA 1
ATOM 780 C C . ASP A 1 98 ? -10.110 9.092 0.940 1.00 96.94 98 ASP A C 1
ATOM 782 O O . ASP A 1 98 ? -9.129 9.738 0.576 1.00 96.94 98 ASP A O 1
ATOM 786 N N . SER A 1 99 ? -10.337 7.838 0.529 1.00 93.62 99 SER A N 1
ATOM 787 C CA . SER A 1 99 ? -9.454 7.110 -0.390 1.00 93.62 99 SER A CA 1
ATOM 788 C C . SER A 1 99 ? -9.449 7.702 -1.794 1.00 93.62 99 SER A C 1
ATOM 790 O O . SER A 1 99 ? -8.388 7.835 -2.399 1.00 93.62 99 SER A O 1
ATOM 792 N N . LYS A 1 100 ? -10.620 8.060 -2.335 1.00 93.44 100 LYS A N 1
ATOM 793 C CA . LYS A 1 100 ? -10.714 8.704 -3.656 1.00 93.44 100 LYS A CA 1
ATOM 794 C C . LYS A 1 100 ? -9.954 10.030 -3.674 1.00 93.44 100 LYS A C 1
ATOM 796 O O . LYS A 1 100 ? -9.247 10.310 -4.639 1.00 93.44 100 LYS A O 1
ATOM 801 N N . LEU A 1 101 ? -10.072 10.812 -2.601 1.00 92.06 101 LEU A N 1
ATOM 802 C CA . LEU A 1 101 ? -9.369 12.079 -2.453 1.00 92.06 101 LEU A CA 1
ATOM 803 C C . LEU A 1 101 ? -7.851 11.878 -2.332 1.00 92.06 101 LEU A C 1
ATOM 805 O O . LEU A 1 101 ? -7.101 12.514 -3.068 1.00 92.06 101 LEU A O 1
ATOM 809 N N . ALA A 1 102 ? -7.401 10.945 -1.486 1.00 92.19 102 ALA A N 1
ATOM 810 C CA . ALA A 1 102 ? -5.982 10.610 -1.341 1.00 92.19 102 ALA A CA 1
ATOM 811 C C . ALA A 1 102 ? -5.353 10.189 -2.683 1.00 92.19 102 ALA A C 1
ATOM 813 O O . ALA A 1 102 ? -4.314 10.716 -3.080 1.00 92.19 102 ALA A O 1
ATOM 814 N N . LEU A 1 103 ? -6.029 9.318 -3.444 1.00 89.81 103 LEU A N 1
ATOM 815 C CA . LEU A 1 103 ? -5.575 8.915 -4.781 1.00 89.81 103 LEU A CA 1
ATOM 816 C C . LEU A 1 103 ? -5.556 10.084 -5.771 1.00 89.81 103 LEU A C 1
ATOM 818 O O . LEU A 1 103 ? -4.634 10.182 -6.580 1.00 89.81 103 LEU A O 1
ATOM 822 N N . HIS A 1 104 ? -6.552 10.974 -5.719 1.00 88.19 104 HIS A N 1
ATOM 823 C CA . HIS A 1 104 ? -6.597 12.155 -6.580 1.00 88.19 104 HIS A CA 1
ATOM 824 C C . HIS A 1 104 ? -5.375 13.056 -6.361 1.00 88.19 104 HIS A C 1
ATOM 826 O O . HIS A 1 104 ? -4.721 13.443 -7.331 1.00 88.19 104 HIS A O 1
ATOM 832 N N . TYR A 1 105 ? -5.035 13.342 -5.100 1.00 86.94 105 TYR A N 1
ATOM 833 C CA . TYR A 1 105 ? -3.874 14.166 -4.765 1.00 86.94 105 TYR A CA 1
ATOM 834 C C . TYR A 1 105 ? -2.549 13.475 -5.099 1.00 86.94 105 TYR A C 1
ATOM 836 O O . TYR A 1 105 ? -1.707 14.105 -5.740 1.00 86.94 105 TYR A O 1
ATOM 844 N N . LYS A 1 106 ? -2.377 12.184 -4.772 1.00 84.81 106 LYS A N 1
ATOM 845 C CA . LYS A 1 106 ? -1.171 11.426 -5.162 1.00 84.81 106 LYS A CA 1
ATOM 846 C C . LYS A 1 106 ? -0.944 11.468 -6.669 1.00 84.81 106 LYS A C 1
ATOM 848 O O . LYS A 1 106 ? 0.131 11.828 -7.139 1.00 84.81 106 LYS A O 1
ATOM 853 N N . ARG A 1 107 ? -1.998 11.219 -7.445 1.00 79.88 107 ARG A N 1
ATOM 854 C CA . ARG A 1 107 ? -1.917 11.249 -8.905 1.00 79.88 107 ARG A CA 1
ATOM 855 C C . ARG A 1 107 ? -1.569 12.630 -9.468 1.00 79.88 107 ARG A C 1
ATOM 857 O O . ARG A 1 107 ? -0.950 12.702 -10.524 1.00 79.88 107 ARG A O 1
ATOM 864 N N . LYS A 1 108 ? -1.983 13.711 -8.803 1.00 80.44 108 LYS A N 1
ATOM 865 C CA . LYS A 1 108 ? -1.768 15.084 -9.280 1.00 80.44 108 LYS A CA 1
ATOM 866 C C . LYS A 1 108 ? -0.416 15.672 -8.862 1.00 80.44 108 LYS A C 1
ATOM 868 O O . LYS A 1 108 ? 0.139 16.444 -9.634 1.00 80.44 108 LYS A O 1
ATOM 873 N N . TYR A 1 109 ? 0.098 15.333 -7.677 1.00 78.06 109 TYR A N 1
ATOM 874 C CA . TYR A 1 109 ? 1.210 16.073 -7.061 1.00 78.06 109 TYR A CA 1
ATOM 875 C C . TYR A 1 109 ? 2.460 15.250 -6.747 1.00 78.06 109 TYR A C 1
ATOM 877 O O . TYR A 1 109 ? 3.538 15.827 -6.689 1.00 78.06 109 TYR A O 1
ATOM 885 N N . THR A 1 110 ? 2.366 13.931 -6.555 1.00 69.06 110 THR A N 1
ATOM 886 C CA . THR A 1 110 ? 3.538 13.121 -6.164 1.00 69.06 110 THR A CA 1
ATOM 887 C C . THR A 1 110 ? 4.185 12.394 -7.339 1.00 69.06 110 THR A C 1
ATOM 889 O O . THR A 1 110 ? 5.091 11.591 -7.143 1.00 69.06 110 THR A O 1
ATOM 892 N N . GLY A 1 111 ? 3.690 12.606 -8.564 1.00 61.59 111 GLY A N 1
ATOM 893 C CA . GLY A 1 111 ? 4.102 11.821 -9.731 1.00 61.59 111 GLY A CA 1
ATOM 894 C C . GLY A 1 111 ? 3.700 10.343 -9.640 1.00 61.59 111 GLY A C 1
ATOM 895 O O . GLY A 1 111 ? 3.982 9.579 -10.560 1.00 61.59 111 GLY A O 1
ATOM 896 N N . PHE A 1 112 ? 2.991 9.939 -8.575 1.00 55.78 112 PHE A N 1
ATOM 897 C CA . PHE A 1 112 ? 2.420 8.609 -8.401 1.00 55.78 112 PHE A CA 1
ATOM 898 C C . PHE A 1 112 ? 1.175 8.480 -9.283 1.00 55.78 112 PHE A C 1
ATOM 900 O O . PHE A 1 112 ? 0.029 8.426 -8.831 1.00 55.78 112 PHE A O 1
ATOM 907 N N . SER A 1 113 ? 1.402 8.479 -10.592 1.00 52.59 113 SER A N 1
ATOM 908 C CA . SER A 1 113 ? 0.439 7.964 -11.544 1.00 52.59 113 SER A CA 1
ATOM 909 C C . SER A 1 113 ? 0.443 6.450 -11.348 1.00 52.59 113 SER A C 1
ATOM 911 O O . SER A 1 113 ? 1.251 5.752 -11.954 1.00 52.59 113 SER A O 1
ATOM 913 N N . ILE A 1 114 ? -0.443 5.918 -10.489 1.00 51.00 114 ILE A N 1
ATOM 914 C CA . ILE A 1 114 ? -0.943 4.561 -10.747 1.00 51.00 114 ILE A CA 1
ATOM 915 C C . ILE A 1 114 ? -1.518 4.694 -12.138 1.00 51.00 114 ILE A C 1
ATOM 917 O O . ILE A 1 114 ? -2.511 5.408 -12.306 1.00 51.00 114 ILE A O 1
ATOM 921 N N . LEU A 1 115 ? -0.778 4.167 -13.106 1.00 45.53 115 LEU A N 1
ATOM 922 C CA . LEU A 1 115 ? -0.998 4.338 -14.522 1.00 45.53 115 LEU A CA 1
ATOM 923 C C . LEU A 1 115 ? -2.499 4.470 -14.789 1.00 45.53 115 LEU A C 1
ATOM 925 O O . LEU A 1 115 ? -3.250 3.497 -14.705 1.00 45.53 115 LEU A O 1
ATOM 929 N N . LYS A 1 116 ? -2.957 5.680 -15.134 1.00 43.03 116 LYS A N 1
ATOM 930 C CA . LYS A 1 116 ? -4.123 5.776 -16.012 1.00 43.03 116 LYS A CA 1
ATOM 931 C C . LYS A 1 116 ? -3.636 5.300 -17.376 1.00 43.03 116 LYS A C 1
ATOM 933 O O . LYS A 1 116 ? -3.488 6.093 -18.291 1.00 43.03 116 LYS A O 1
ATOM 938 N N . GLU A 1 117 ? -3.340 4.013 -17.467 1.00 48.06 117 GLU A N 1
ATOM 939 C CA . GLU A 1 117 ? -3.077 3.355 -18.729 1.00 48.06 117 GLU A CA 1
ATOM 940 C C . GLU A 1 117 ? -4.039 2.206 -18.924 1.00 48.06 117 GLU A C 1
ATOM 942 O O . GLU A 1 117 ? -4.489 2.086 -20.027 1.00 48.06 117 GLU A O 1
ATOM 947 N N . THR A 1 118 ? -4.552 1.449 -17.956 1.00 46.16 118 THR A N 1
ATOM 948 C CA . THR A 1 118 ? -5.327 0.248 -18.357 1.00 46.16 118 THR A CA 1
ATOM 949 C C . THR A 1 118 ? -6.651 0.516 -19.088 1.00 46.16 118 THR A C 1
ATOM 951 O O . THR A 1 118 ? -6.985 -0.240 -19.989 1.00 46.16 118 THR A O 1
ATOM 954 N N . ALA A 1 119 ? -7.367 1.615 -18.822 1.00 45.25 119 ALA A N 1
ATOM 955 C CA . ALA A 1 119 ? -8.556 1.951 -19.621 1.00 45.25 119 ALA A CA 1
ATOM 956 C C . ALA A 1 119 ? -8.181 2.474 -21.020 1.00 45.25 119 ALA A C 1
ATOM 958 O O . ALA A 1 119 ? -8.723 2.021 -22.020 1.00 45.25 119 ALA A O 1
ATOM 959 N N . HIS A 1 120 ? -7.200 3.378 -21.097 1.00 43.38 120 HIS A N 1
ATOM 960 C CA . HIS A 1 120 ? -6.792 3.983 -22.363 1.00 43.38 120 HIS A CA 1
ATOM 961 C C . HIS A 1 120 ? -5.849 3.083 -23.171 1.00 43.38 120 HIS A C 1
ATOM 963 O O . HIS A 1 120 ? -5.820 3.212 -24.378 1.00 43.38 120 HIS A O 1
ATOM 969 N N . ALA A 1 121 ? -5.115 2.173 -22.535 1.00 46.34 121 ALA A N 1
ATOM 970 C CA . ALA A 1 121 ? -4.139 1.232 -23.083 1.00 46.34 121 ALA A CA 1
ATOM 971 C C . ALA A 1 121 ? -4.775 -0.100 -23.461 1.00 46.34 121 ALA A C 1
ATOM 973 O O . ALA A 1 121 ? -4.317 -0.677 -24.430 1.00 46.34 121 ALA A O 1
ATOM 974 N N . GLU A 1 122 ? -5.861 -0.551 -22.816 1.00 45.78 122 GLU A N 1
ATOM 975 C CA . GLU A 1 122 ? -6.694 -1.604 -23.412 1.00 45.78 122 GLU A CA 1
ATOM 976 C C . GLU A 1 122 ? -7.506 -1.073 -24.596 1.00 45.78 122 GLU A C 1
ATOM 978 O O . GLU A 1 122 ? -7.631 -1.771 -25.600 1.00 45.78 122 GLU A O 1
ATOM 983 N N . GLU A 1 123 ? -8.047 0.150 -24.524 1.00 51.28 123 GLU A N 1
ATOM 984 C CA . GLU A 1 123 ? -8.675 0.783 -25.691 1.00 51.28 123 GLU A CA 1
ATOM 985 C C . GLU A 1 123 ? -7.648 1.117 -26.778 1.00 51.28 123 GLU A C 1
ATOM 987 O O . GLU A 1 123 ? -7.948 0.912 -27.947 1.00 51.28 123 GLU A O 1
ATOM 992 N N . LEU A 1 124 ? -6.422 1.533 -26.438 1.00 48.25 124 LEU A N 1
ATOM 993 C CA . LEU A 1 124 ? -5.328 1.728 -27.397 1.00 48.25 124 LEU A CA 1
ATOM 994 C C . LEU A 1 124 ? -4.751 0.396 -27.890 1.00 48.25 124 LEU A C 1
ATOM 996 O O . LEU A 1 124 ? -4.355 0.355 -29.042 1.00 48.25 124 LEU A O 1
ATOM 1000 N N . GLU A 1 125 ? -4.728 -0.703 -27.130 1.00 52.81 125 GLU A N 1
ATOM 1001 C CA . GLU A 1 125 ? -4.368 -2.037 -27.650 1.00 52.81 125 GLU A CA 1
ATOM 1002 C C . GLU A 1 125 ? -5.449 -2.549 -28.603 1.00 52.81 125 GLU A C 1
ATOM 1004 O O . GLU A 1 125 ? -5.159 -2.974 -29.718 1.00 52.81 125 GLU A O 1
ATOM 1009 N N . LYS A 1 126 ? -6.726 -2.465 -28.217 1.00 49.94 126 LYS A N 1
ATOM 1010 C CA . LYS A 1 126 ? -7.849 -2.915 -29.052 1.00 49.94 126 LYS A CA 1
ATOM 1011 C C . LYS A 1 126 ? -8.021 -2.026 -30.296 1.00 49.94 126 LYS A C 1
ATOM 1013 O O . LYS A 1 126 ? -8.295 -2.557 -31.376 1.00 49.94 126 LYS A O 1
ATOM 1018 N N . ALA A 1 127 ? -7.776 -0.716 -30.201 1.00 49.78 127 ALA A N 1
ATOM 1019 C CA . ALA A 1 127 ? -7.725 0.203 -31.343 1.00 49.78 127 ALA A CA 1
ATOM 1020 C C . ALA A 1 127 ? -6.451 0.010 -32.195 1.00 49.78 127 ALA A C 1
ATOM 1022 O O . ALA A 1 127 ? -6.531 -0.008 -33.424 1.00 49.78 127 ALA A O 1
ATOM 1023 N N . SER A 1 128 ? -5.290 -0.252 -31.581 1.00 45.81 128 SER A N 1
ATOM 1024 C CA . SER A 1 128 ? -4.016 -0.525 -32.274 1.00 45.81 128 SER A CA 1
ATOM 1025 C C . SER A 1 128 ? -3.828 -1.972 -32.749 1.00 45.81 128 SER A C 1
ATOM 1027 O O . SER A 1 128 ? -2.823 -2.296 -33.365 1.00 45.81 128 SER A O 1
ATOM 1029 N N . VAL A 1 129 ? -4.779 -2.877 -32.558 1.00 53.25 129 VAL A N 1
ATOM 1030 C CA . VAL A 1 129 ? -4.745 -4.189 -33.232 1.00 53.25 129 VAL A CA 1
ATOM 1031 C C . VAL A 1 129 ? -5.677 -4.204 -34.446 1.00 53.25 129 VAL A C 1
ATOM 1033 O O . VAL A 1 129 ? -5.391 -4.890 -35.436 1.00 53.25 129 VAL A O 1
ATOM 1036 N N . LYS A 1 130 ? -6.745 -3.395 -34.432 1.00 52.59 130 LYS A N 1
ATOM 1037 C CA . LYS A 1 130 ? -7.695 -3.272 -35.549 1.00 52.59 130 LYS A CA 1
ATOM 1038 C C . LYS A 1 130 ? -7.280 -2.230 -36.596 1.00 52.59 130 LYS A C 1
ATOM 1040 O O . LYS A 1 130 ? -7.433 -2.506 -37.785 1.00 52.59 130 LYS A O 1
ATOM 1045 N N . GLU A 1 131 ? -6.698 -1.092 -36.210 1.00 56.81 131 GLU A N 1
ATOM 1046 C CA . GLU A 1 131 ? -6.402 0.001 -37.155 1.00 56.81 131 GLU A CA 1
ATOM 1047 C C . GLU A 1 131 ? -4.991 0.043 -37.783 1.00 56.81 131 GLU A C 1
ATOM 1049 O O . GLU A 1 131 ? -4.901 0.428 -38.949 1.00 56.81 131 GLU A O 1
ATOM 1054 N N . PRO A 1 132 ? -3.874 -0.410 -37.178 1.00 55.59 132 PRO A N 1
ATOM 1055 C CA . PRO A 1 132 ? -2.563 -0.291 -37.818 1.00 55.59 132 PRO A CA 1
ATOM 1056 C C . PRO A 1 132 ? -2.263 -1.418 -38.797 1.00 55.59 132 PRO A C 1
ATOM 1058 O O . PRO A 1 132 ? -1.432 -1.229 -39.675 1.00 55.59 132 PRO A O 1
ATOM 1061 N N . LYS A 1 133 ? -2.959 -2.563 -38.752 1.00 58.28 133 LYS A N 1
ATOM 1062 C CA . LYS A 1 133 ? -2.900 -3.534 -39.863 1.00 58.28 133 LYS A CA 1
ATOM 1063 C C . LYS A 1 133 ? -3.551 -2.956 -41.120 1.00 58.28 133 LYS A C 1
ATOM 1065 O O . LYS A 1 133 ? -3.005 -3.106 -42.212 1.00 58.28 133 LYS A O 1
ATOM 1070 N N . ALA A 1 134 ? -4.675 -2.254 -40.967 1.00 62.59 134 ALA A N 1
ATOM 1071 C CA . ALA A 1 134 ? -5.334 -1.545 -42.060 1.00 62.59 134 ALA A CA 1
ATOM 1072 C C . ALA A 1 134 ? -4.503 -0.338 -42.532 1.00 62.59 134 ALA A C 1
ATOM 1074 O O . ALA A 1 134 ? -4.308 -0.175 -43.736 1.00 62.59 134 ALA A O 1
ATOM 1075 N N . ALA A 1 135 ? -3.929 0.440 -41.608 1.00 57.00 135 ALA A N 1
ATOM 1076 C CA . ALA A 1 135 ? -3.062 1.571 -41.930 1.00 57.00 135 ALA A CA 1
ATOM 1077 C C . ALA A 1 135 ? -1.734 1.133 -42.572 1.00 57.00 135 ALA A C 1
ATOM 1079 O O . ALA A 1 135 ? -1.346 1.709 -43.582 1.00 57.00 135 ALA A O 1
ATOM 1080 N N . ASN A 1 136 ? -1.084 0.064 -42.093 1.00 62.97 136 ASN A N 1
ATOM 1081 C CA . ASN A 1 136 ? 0.110 -0.511 -42.727 1.00 62.97 136 ASN A CA 1
ATOM 1082 C C . ASN A 1 136 ? -0.211 -1.104 -44.099 1.00 62.97 136 ASN A C 1
ATOM 1084 O O . ASN A 1 136 ? 0.565 -0.938 -45.037 1.00 62.97 136 ASN A O 1
ATOM 1088 N N . LYS A 1 137 ? -1.370 -1.751 -44.265 1.00 76.25 137 LYS A N 1
ATOM 1089 C CA . LYS A 1 137 ? -1.836 -2.220 -45.577 1.00 76.25 137 LYS A CA 1
ATOM 1090 C C . LYS A 1 137 ? -2.050 -1.045 -46.536 1.00 76.25 137 LYS A C 1
ATOM 1092 O O . LYS A 1 137 ? -1.602 -1.107 -47.678 1.00 76.25 137 LYS A O 1
ATOM 1097 N N . LEU A 1 138 ? -2.673 0.039 -46.074 1.00 71.56 138 LEU A N 1
ATOM 1098 C CA . LEU A 1 138 ? -2.895 1.251 -46.865 1.00 71.56 138 LEU A CA 1
ATOM 1099 C C . LEU A 1 138 ? -1.580 1.973 -47.197 1.00 71.56 138 LEU A C 1
ATOM 1101 O O . LEU A 1 138 ? -1.389 2.399 -48.332 1.00 71.56 138 LEU A O 1
ATOM 1105 N N . TYR A 1 139 ? -0.657 2.065 -46.242 1.00 67.44 139 TYR A N 1
ATOM 1106 C CA . TYR A 1 139 ? 0.668 2.659 -46.410 1.00 67.44 139 TYR A CA 1
ATOM 1107 C C . TYR A 1 139 ? 1.516 1.866 -47.411 1.00 67.44 139 TYR A C 1
ATOM 1109 O O . TYR A 1 139 ? 2.033 2.432 -48.373 1.00 67.44 139 TYR A O 1
ATOM 1117 N N . ASN A 1 140 ? 1.560 0.538 -47.277 1.00 71.69 140 ASN A N 1
ATOM 1118 C CA . ASN A 1 140 ? 2.257 -0.338 -48.219 1.00 71.69 140 ASN A CA 1
ATOM 1119 C C . ASN A 1 140 ? 1.637 -0.280 -49.625 1.00 71.69 140 ASN A C 1
ATOM 1121 O O . ASN A 1 140 ? 2.362 -0.269 -50.623 1.00 71.69 140 ASN A O 1
ATOM 1125 N N . ASN A 1 141 ? 0.308 -0.168 -49.724 1.00 80.19 141 ASN A N 1
ATOM 1126 C CA . ASN A 1 141 ? -0.378 0.041 -51.000 1.00 80.19 141 ASN A CA 1
ATOM 1127 C C . ASN A 1 141 ? -0.038 1.406 -51.624 1.00 80.19 141 ASN A C 1
ATOM 1129 O O . ASN A 1 141 ? 0.248 1.457 -52.820 1.00 80.19 141 ASN A O 1
ATOM 1133 N N . LYS A 1 142 ? 0.020 2.486 -50.831 1.00 77.69 142 LYS A N 1
ATOM 1134 C CA . LYS A 1 142 ? 0.436 3.824 -51.291 1.00 77.69 142 LYS A CA 1
ATOM 1135 C C . LYS A 1 142 ? 1.886 3.843 -51.773 1.00 77.69 142 LYS A C 1
ATOM 1137 O O . LYS A 1 142 ? 2.151 4.387 -52.842 1.00 77.69 142 LYS A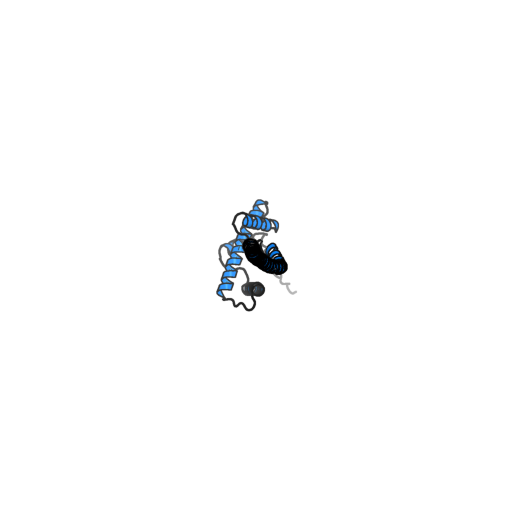 O 1
ATOM 1142 N N . ILE A 1 143 ? 2.811 3.191 -51.062 1.00 76.50 143 ILE A N 1
ATOM 1143 C CA . ILE A 1 143 ? 4.205 3.037 -51.515 1.00 76.50 143 ILE A CA 1
ATOM 1144 C C . ILE A 1 143 ? 4.252 2.295 -52.854 1.00 76.50 143 ILE A C 1
ATOM 1146 O O . ILE A 1 143 ? 4.971 2.695 -53.772 1.00 76.50 143 ILE A O 1
ATOM 1150 N N . LYS A 1 144 ? 3.474 1.215 -52.998 1.00 82.19 144 LYS A N 1
ATOM 1151 C CA . LYS A 1 144 ? 3.412 0.437 -54.242 1.00 82.19 144 LYS A CA 1
ATOM 1152 C C . LYS A 1 144 ? 2.855 1.266 -55.402 1.00 82.19 144 LYS A C 1
ATOM 1154 O O . LYS A 1 144 ? 3.365 1.172 -56.517 1.00 82.19 144 LYS A O 1
ATOM 1159 N N . GLU A 1 145 ? 1.847 2.096 -55.150 1.00 85.75 145 GLU A N 1
ATOM 1160 C CA . GLU A 1 145 ? 1.267 3.000 -56.143 1.00 85.75 145 GLU A CA 1
ATOM 1161 C C . GLU A 1 145 ? 2.232 4.127 -56.537 1.00 85.75 145 GLU A C 1
ATOM 1163 O O . GLU A 1 145 ? 2.408 4.389 -57.724 1.00 85.75 145 GLU A O 1
ATOM 1168 N N . GLN A 1 146 ? 2.929 4.741 -55.577 1.00 78.94 146 GLN A N 1
ATOM 1169 C CA . GLN A 1 146 ? 3.959 5.746 -55.853 1.00 78.94 146 GLN A CA 1
ATOM 1170 C C . GLN A 1 146 ? 5.092 5.169 -56.704 1.00 78.94 146 GLN A C 1
ATOM 1172 O O . GLN A 1 146 ? 5.465 5.766 -57.712 1.00 78.94 146 GLN A O 1
ATOM 1177 N N . LYS A 1 147 ? 5.578 3.964 -56.376 1.00 85.25 147 LYS A N 1
ATOM 1178 C CA . LYS A 1 147 ? 6.588 3.266 -57.189 1.00 85.25 147 LYS A CA 1
ATOM 1179 C C . LYS A 1 147 ? 6.097 3.008 -58.617 1.00 85.25 147 LYS A C 1
ATOM 1181 O O . LYS A 1 147 ? 6.859 3.199 -59.562 1.00 85.25 147 LYS A O 1
ATOM 1186 N N . ARG A 1 148 ? 4.821 2.637 -58.795 1.00 85.25 148 ARG A N 1
ATOM 1187 C CA . ARG A 1 148 ? 4.202 2.487 -60.126 1.00 85.25 148 ARG A CA 1
ATOM 1188 C C . ARG A 1 148 ? 4.139 3.816 -60.880 1.00 85.25 148 ARG A C 1
ATOM 1190 O O . ARG A 1 148 ? 4.538 3.847 -62.037 1.00 85.25 148 ARG A O 1
ATOM 1197 N N . LYS A 1 149 ? 3.713 4.903 -60.226 1.00 85.56 149 LYS A N 1
ATOM 1198 C CA . LYS A 1 149 ? 3.630 6.248 -60.825 1.00 85.56 149 LYS A CA 1
ATOM 1199 C C . LYS A 1 149 ? 4.996 6.773 -61.264 1.00 85.56 149 LYS A C 1
ATOM 1201 O O . LYS A 1 149 ? 5.126 7.278 -62.378 1.00 85.56 149 LYS A O 1
ATOM 1206 N N . VAL A 1 150 ? 6.024 6.595 -60.435 1.00 84.75 150 VAL A N 1
ATOM 1207 C CA . VAL A 1 150 ? 7.407 6.964 -60.776 1.00 84.75 150 VAL A CA 1
ATOM 1208 C C . VAL A 1 150 ? 7.915 6.131 -61.951 1.00 84.75 150 VAL A C 1
ATOM 1210 O O . VAL A 1 150 ? 8.472 6.688 -62.893 1.00 84.75 150 VAL A O 1
ATOM 1213 N N . ALA A 1 151 ? 7.658 4.820 -61.962 1.00 86.25 151 ALA A N 1
ATOM 1214 C CA . ALA A 1 151 ? 8.034 3.963 -63.084 1.00 86.25 151 ALA A CA 1
ATOM 1215 C C . ALA A 1 151 ? 7.331 4.371 -64.393 1.00 86.25 151 ALA A C 1
ATOM 1217 O O . ALA A 1 151 ? 7.969 4.407 -65.446 1.00 86.25 151 ALA A O 1
ATOM 1218 N N . THR A 1 152 ? 6.043 4.731 -64.341 1.00 88.62 152 THR A N 1
ATOM 1219 C CA . THR A 1 152 ? 5.314 5.236 -65.514 1.00 88.62 152 THR A CA 1
ATOM 1220 C C . THR A 1 152 ? 5.823 6.600 -65.965 1.00 88.62 152 THR A C 1
ATOM 1222 O O . THR A 1 152 ? 6.025 6.789 -67.159 1.00 88.62 152 THR A O 1
ATOM 1225 N N . ALA A 1 153 ? 6.109 7.523 -65.045 1.00 87.38 153 ALA A N 1
ATOM 1226 C CA . ALA A 1 153 ? 6.665 8.831 -65.383 1.00 87.38 153 ALA A CA 1
ATOM 1227 C C . ALA A 1 153 ? 8.052 8.695 -66.030 1.00 87.38 153 ALA A C 1
ATOM 1229 O O . ALA A 1 153 ? 8.299 9.266 -67.088 1.00 87.38 153 ALA A O 1
ATOM 1230 N N . ALA A 1 154 ? 8.921 7.850 -65.470 1.00 86.94 154 ALA A N 1
ATOM 1231 C CA . ALA A 1 154 ? 10.226 7.540 -66.048 1.00 86.94 154 ALA A CA 1
ATOM 1232 C C . ALA A 1 154 ? 10.115 6.863 -67.425 1.00 86.94 154 ALA A C 1
ATOM 1234 O O . ALA A 1 154 ? 10.975 7.049 -68.285 1.00 86.94 154 ALA A O 1
ATOM 1235 N N . LYS A 1 155 ? 9.063 6.070 -67.664 1.00 87.81 155 LYS A N 1
ATOM 1236 C CA . LYS A 1 155 ? 8.780 5.509 -68.991 1.00 87.81 155 LYS A CA 1
ATOM 1237 C C . LYS A 1 155 ? 8.352 6.599 -69.977 1.00 87.81 155 LYS A C 1
ATOM 1239 O O . LYS A 1 155 ? 8.932 6.675 -71.050 1.00 87.81 155 LYS A O 1
ATOM 1244 N N . VAL A 1 156 ? 7.430 7.482 -69.592 1.00 89.56 156 VAL A N 1
ATOM 1245 C CA . VAL A 1 156 ? 6.961 8.594 -70.439 1.00 89.56 156 VAL A CA 1
ATOM 1246 C C . VAL A 1 156 ? 8.099 9.546 -70.803 1.00 89.56 156 VAL A C 1
ATOM 1248 O O . VAL A 1 156 ? 8.195 9.963 -71.953 1.00 89.56 156 VAL A O 1
ATOM 1251 N N . VAL A 1 157 ? 8.986 9.867 -69.856 1.00 87.06 157 VAL A N 1
ATOM 1252 C CA . VAL A 1 157 ? 10.163 10.708 -70.126 1.00 87.06 157 VAL A CA 1
ATOM 1253 C C . VAL A 1 157 ? 11.079 10.034 -71.147 1.00 87.06 157 VAL A C 1
ATOM 1255 O O . VAL A 1 157 ? 11.383 10.645 -72.169 1.00 87.06 157 VAL A O 1
ATOM 1258 N N . ARG A 1 158 ? 11.430 8.757 -70.936 1.00 84.62 158 ARG A N 1
ATOM 1259 C CA . ARG A 1 158 ? 12.252 7.994 -71.891 1.00 84.62 158 ARG A CA 1
ATOM 1260 C C . ARG A 1 158 ? 11.604 7.892 -73.270 1.00 84.62 158 ARG A C 1
ATOM 1262 O O . ARG A 1 158 ? 12.287 8.041 -74.277 1.00 84.62 158 ARG A O 1
ATOM 1269 N N . ASP A 1 159 ? 10.299 7.653 -73.332 1.00 87.75 159 ASP A N 1
ATOM 1270 C CA . ASP A 1 159 ? 9.570 7.550 -74.598 1.00 87.75 159 ASP A CA 1
ATOM 1271 C C . ASP A 1 159 ? 9.504 8.910 -75.317 1.00 87.75 159 ASP A C 1
ATOM 1273 O O . ASP A 1 159 ? 9.658 8.970 -76.537 1.00 87.75 159 ASP A O 1
ATOM 1277 N N . ARG A 1 160 ? 9.377 10.020 -74.576 1.00 87.62 160 ARG A N 1
ATOM 1278 C CA . ARG A 1 160 ? 9.427 11.385 -75.124 1.00 87.62 160 ARG A CA 1
ATOM 1279 C C . ARG A 1 160 ? 10.815 11.745 -75.653 1.00 87.62 160 ARG A C 1
ATOM 1281 O O . ARG A 1 160 ? 10.908 12.366 -76.708 1.00 87.62 160 ARG A O 1
ATOM 1288 N N . GLU A 1 161 ? 11.880 11.371 -74.951 1.00 88.19 161 GLU A N 1
ATOM 1289 C CA . GLU A 1 161 ? 13.258 11.560 -75.425 1.00 88.19 161 GLU A CA 1
ATOM 1290 C C . GLU A 1 161 ? 13.525 10.752 -76.694 1.00 88.19 161 GLU A C 1
ATOM 1292 O O . GLU A 1 161 ? 13.963 11.317 -77.695 1.00 88.19 161 GLU A O 1
ATOM 1297 N N . ARG A 1 162 ? 13.130 9.473 -76.714 1.00 87.38 162 ARG A N 1
ATOM 1298 C CA . ARG A 1 162 ? 13.201 8.628 -77.916 1.00 87.38 162 ARG A CA 1
ATOM 1299 C C . ARG A 1 162 ? 12.401 9.208 -79.083 1.00 87.38 162 ARG A C 1
ATOM 1301 O O . ARG A 1 162 ? 12.836 9.124 -80.228 1.00 87.38 162 ARG A O 1
ATOM 1308 N N . ALA A 1 163 ? 11.236 9.803 -78.824 1.00 88.12 163 ALA A N 1
ATOM 1309 C CA . ALA A 1 163 ? 10.436 10.457 -79.859 1.00 88.12 163 ALA A CA 1
ATOM 1310 C C . ALA A 1 163 ? 11.118 11.721 -80.411 1.00 88.12 163 ALA A C 1
ATOM 1312 O O . ALA A 1 163 ? 11.129 11.918 -81.625 1.00 88.12 163 ALA A O 1
ATOM 1313 N N . LYS A 1 164 ? 11.730 12.544 -79.547 1.00 90.00 164 LYS A N 1
ATOM 1314 C CA . LYS A 1 164 ? 12.524 13.711 -79.970 1.00 90.00 164 LYS A CA 1
ATOM 1315 C C . LYS A 1 164 ? 13.724 13.298 -80.819 1.00 90.00 164 LYS A C 1
ATOM 1317 O O . LYS A 1 164 ? 13.979 13.914 -81.847 1.00 90.00 164 LYS A O 1
ATOM 1322 N N . GLU A 1 165 ? 14.423 12.240 -80.419 1.00 86.69 165 GLU A N 1
ATOM 1323 C CA . GLU A 1 165 ? 15.563 11.707 -81.165 1.00 86.69 165 GLU A CA 1
ATOM 1324 C C . GLU A 1 165 ? 15.137 11.201 -82.552 1.00 86.69 165 GLU A C 1
ATOM 1326 O O . GLU A 1 165 ? 15.736 11.572 -83.560 1.00 86.69 165 GLU A O 1
ATOM 1331 N N . ARG A 1 166 ? 14.029 10.451 -82.635 1.00 87.56 166 ARG A N 1
ATOM 1332 C CA . ARG A 1 166 ? 13.439 10.022 -83.917 1.00 87.56 166 ARG A CA 1
ATOM 1333 C C . ARG A 1 166 ? 13.040 11.204 -84.804 1.00 87.56 166 ARG A C 1
ATOM 1335 O O . ARG A 1 166 ? 13.324 11.183 -85.999 1.00 87.56 166 ARG A O 1
ATOM 1342 N N . ALA A 1 167 ? 12.420 12.238 -84.236 1.00 88.81 167 ALA A N 1
ATOM 1343 C CA . ALA A 1 167 ? 12.053 13.444 -84.974 1.00 88.81 167 ALA A CA 1
ATOM 1344 C C . ALA A 1 167 ? 13.289 14.191 -85.507 1.00 88.81 167 ALA A C 1
ATOM 1346 O O . ALA A 1 167 ? 13.297 14.601 -86.666 1.00 88.81 167 ALA A O 1
ATOM 1347 N N . ALA A 1 168 ? 14.356 14.301 -84.710 1.00 87.88 168 ALA A N 1
ATOM 1348 C CA . ALA A 1 168 ? 15.613 14.912 -85.139 1.00 87.88 168 ALA A CA 1
ATOM 1349 C C . ALA A 1 168 ? 16.293 14.116 -86.267 1.00 87.88 168 ALA A C 1
ATOM 1351 O O . ALA A 1 168 ? 16.799 14.705 -87.222 1.00 87.88 168 ALA A O 1
ATOM 1352 N N . ILE A 1 169 ? 16.271 12.780 -86.193 1.00 84.94 169 ILE A N 1
ATOM 1353 C CA . ILE A 1 169 ? 16.784 11.910 -87.262 1.00 84.94 169 ILE A CA 1
ATOM 1354 C C . ILE A 1 169 ? 15.988 12.124 -88.556 1.00 84.94 169 ILE A C 1
ATOM 1356 O O . ILE A 1 169 ? 16.590 12.297 -89.615 1.00 84.94 169 ILE A O 1
ATOM 1360 N N . ASN A 1 170 ? 14.656 12.155 -88.482 1.00 89.31 170 ASN A N 1
ATOM 1361 C CA . ASN A 1 170 ? 13.806 12.372 -89.655 1.00 89.31 170 ASN A CA 1
ATOM 1362 C C . ASN A 1 170 ? 13.998 13.771 -90.261 1.00 89.31 170 ASN A C 1
ATOM 1364 O O . ASN A 1 170 ? 14.102 13.889 -91.477 1.00 89.31 170 ASN A O 1
ATOM 1368 N N . ALA A 1 171 ? 14.135 14.813 -89.436 1.00 88.25 171 ALA A N 1
ATOM 1369 C CA . ALA A 1 171 ? 14.423 16.168 -89.906 1.00 88.25 171 ALA A CA 1
ATOM 1370 C C . ALA A 1 171 ? 15.785 16.260 -90.616 1.00 88.25 171 ALA A C 1
ATOM 1372 O O . ALA A 1 171 ? 15.887 16.884 -91.668 1.00 88.25 171 ALA A O 1
ATOM 1373 N N . ARG A 1 172 ? 16.821 15.582 -90.097 1.00 86.94 172 ARG A N 1
ATOM 1374 C CA . ARG A 1 172 ? 18.132 15.489 -90.766 1.00 86.94 172 ARG A CA 1
ATOM 1375 C C . ARG A 1 172 ? 18.055 14.755 -92.102 1.00 86.94 172 ARG A C 1
ATOM 1377 O O . ARG A 1 172 ? 18.744 15.147 -93.035 1.00 86.94 172 ARG A O 1
ATOM 1384 N N . LYS A 1 173 ? 17.249 13.693 -92.198 1.00 86.94 173 LYS A N 1
ATOM 1385 C CA . LYS A 1 173 ? 17.022 12.986 -93.469 1.00 86.94 173 LYS A CA 1
ATOM 1386 C C . LYS A 1 173 ? 16.325 13.884 -94.490 1.00 86.94 173 LYS A C 1
ATOM 1388 O O . LYS A 1 173 ? 16.812 13.980 -95.605 1.00 86.94 173 LYS A O 1
ATOM 1393 N N . LEU A 1 174 ? 15.274 14.594 -94.080 1.00 87.56 174 LEU A N 1
ATOM 1394 C CA . LEU A 1 174 ? 14.553 15.527 -94.948 1.00 87.56 174 LEU A CA 1
ATOM 1395 C C . LEU A 1 174 ? 15.444 16.685 -95.416 1.00 87.56 174 LEU A C 1
ATOM 1397 O O . LEU A 1 174 ? 15.378 17.074 -96.573 1.00 87.56 174 LEU A O 1
ATOM 1401 N N . GLN A 1 175 ? 16.294 17.222 -94.535 1.00 81.88 175 GLN A N 1
ATOM 1402 C CA . GLN A 1 175 ? 17.239 18.268 -94.924 1.00 81.88 175 GLN A CA 1
ATOM 1403 C C . GLN A 1 175 ? 18.245 17.750 -95.955 1.00 81.88 175 GLN A C 1
ATOM 1405 O O . GLN A 1 175 ? 18.474 18.415 -96.952 1.00 81.88 175 GLN A O 1
ATOM 1410 N N . ARG A 1 176 ? 18.773 16.532 -95.772 1.00 82.38 176 ARG A N 1
ATOM 1411 C CA . ARG A 1 176 ? 19.659 15.900 -96.761 1.00 82.38 176 ARG A CA 1
ATOM 1412 C C . ARG A 1 176 ? 18.975 15.660 -98.105 1.00 82.38 176 ARG A C 1
ATOM 1414 O O . ARG A 1 176 ? 19.637 15.784 -99.124 1.00 82.38 176 ARG A O 1
ATOM 1421 N N . GLU A 1 177 ? 17.693 15.297 -98.116 1.00 82.88 177 GLU A N 1
ATOM 1422 C CA . GLU A 1 177 ? 16.930 15.172 -99.365 1.00 82.88 177 GLU A CA 1
ATOM 1423 C C . GLU A 1 177 ? 16.740 16.529 -100.043 1.00 82.88 177 GLU A C 1
ATOM 1425 O O . GLU A 1 177 ? 17.029 16.634 -101.226 1.00 82.88 177 GLU A O 1
ATOM 1430 N N . LYS A 1 178 ? 16.391 17.584 -99.296 1.00 83.50 178 LYS A N 1
ATOM 1431 C CA . LYS A 1 178 ? 16.302 18.952 -99.835 1.00 83.50 178 LYS A CA 1
ATOM 1432 C C . LYS A 1 178 ? 17.634 19.476 -100.368 1.00 83.50 178 LYS A C 1
ATOM 1434 O O . LYS A 1 178 ? 17.664 20.090 -101.426 1.00 83.50 178 LYS A O 1
ATOM 1439 N N . ASP A 1 179 ? 18.729 19.237 -99.650 1.00 80.69 179 ASP A N 1
ATOM 1440 C CA . ASP A 1 179 ? 20.072 19.647 -100.075 1.00 80.69 179 ASP A CA 1
ATOM 1441 C C . ASP A 1 179 ? 20.507 18.873 -101.336 1.00 80.69 179 ASP A C 1
ATOM 1443 O O . ASP A 1 179 ? 21.215 19.415 -102.180 1.00 80.69 179 ASP A O 1
ATOM 1447 N N . LYS A 1 180 ? 20.061 17.617 -101.488 1.00 80.25 180 LYS A N 1
ATOM 1448 C CA . LYS A 1 180 ? 20.288 16.803 -102.688 1.00 80.25 180 LYS A CA 1
ATOM 1449 C C . LYS A 1 180 ? 19.429 17.270 -103.869 1.00 80.25 180 LYS A C 1
ATOM 1451 O O . LYS A 1 180 ? 19.957 17.435 -104.958 1.00 80.25 180 LYS A O 1
ATOM 1456 N N . GLU A 1 181 ? 18.148 17.559 -103.648 1.00 79.50 181 GLU A N 1
ATOM 1457 C CA . GLU A 1 181 ? 17.255 18.154 -104.655 1.00 79.50 181 GLU A CA 1
ATOM 1458 C C . GLU A 1 181 ? 17.744 19.536 -105.118 1.00 79.50 181 GLU A C 1
ATOM 1460 O O . GLU A 1 181 ? 17.623 19.855 -106.293 1.00 79.50 181 GLU A O 1
ATOM 1465 N N . ALA A 1 182 ? 18.339 20.337 -104.226 1.00 72.75 182 ALA A N 1
ATOM 1466 C CA . ALA A 1 182 ? 18.947 21.627 -104.560 1.00 72.75 182 ALA A CA 1
ATOM 1467 C C . ALA A 1 182 ? 20.302 21.511 -105.283 1.00 72.75 182 ALA A C 1
ATOM 1469 O O . ALA A 1 182 ? 20.735 22.470 -105.911 1.00 72.75 182 ALA A O 1
ATOM 1470 N N . HIS A 1 183 ? 20.989 20.373 -105.161 1.00 71.88 183 HIS A N 1
ATOM 1471 C CA . HIS A 1 183 ? 22.208 20.071 -105.914 1.00 71.88 183 HIS A CA 1
ATOM 1472 C C . HIS A 1 183 ? 21.893 19.520 -107.316 1.00 71.88 183 HIS A C 1
ATOM 1474 O O . HIS A 1 183 ? 22.665 19.732 -108.246 1.00 71.88 183 HIS A O 1
ATOM 1480 N N . ASP A 1 184 ? 20.777 18.801 -107.460 1.00 69.31 184 ASP A N 1
ATOM 1481 C CA . ASP A 1 184 ? 20.351 18.168 -108.713 1.00 69.31 184 ASP A CA 1
ATOM 1482 C C . ASP A 1 184 ? 19.484 19.098 -109.610 1.00 69.31 184 ASP A C 1
ATOM 1484 O O . ASP A 1 184 ? 19.101 18.687 -110.708 1.00 69.31 184 ASP A O 1
ATOM 1488 N N . ALA A 1 185 ? 19.189 20.332 -109.166 1.00 61.19 185 ALA A N 1
ATOM 1489 C CA . ALA A 1 185 ? 18.441 21.382 -109.881 1.00 61.19 185 ALA A CA 1
ATOM 1490 C C . ALA A 1 185 ? 19.356 22.511 -110.383 1.00 61.19 185 ALA A C 1
ATOM 1492 O O . ALA A 1 185 ? 19.089 23.023 -111.496 1.00 61.19 185 ALA A O 1
#

InterPro domains:
  IPR000164 Histone H3/CENP-A [PR00622] (8-29)
  IPR000164 Histone H3/CENP-A [PR00622] (32-49)
  IPR000164 Histone H3/CENP-A [PR00622] (54-72)
  IPR000164 Histone H3/CENP-A [PR00622] (72-88)
  IPR000164 Histone H3/CENP-A [PR00622] (88-109)
  IPR000164 Histone H3/CENP-A [PTHR11426] (5-105)
  IPR000164 Histone H3/CENP-A [SM00428] (8-110)
  IPR007125 Core Histone H2A/H2B/H3 domain [PF00125] (18-104)
  IPR009072 Histone-fold [G3DSA:1.10.20.10] (1-108)
  IPR009072 Histone-fold [SSF47113] (3-103)

Foldseek 3Di:
DDDDDDDPDDPPDDDDDPPPVVVVVVVVCVVDPDQPDDLPVLVVVVVVVVCVVPNPDDDDPVRSVVVSSVVVVVVVVLVVQQCVQQVVVVHRDGDPVSSVVSVVCCVVPVVPCPDPCPVVVVVVVVCVVPPVVVVVVVVVVVVVVVVVVVVVVVVVVVVVVVVVVVVVVVVVVVVVVVVVVVVVD

Secondary structure (DSSP, 8-state):
------PPPPPPPPPPPTTHHHHHHHHHHHH-----S-HHHHHHHHHHHHHTT-TT----HHHHHHHHHHHHHHHHHHHHHHHHHHHHTT-SS--HHHHHHHHHHHHHHSS----TTHHHHHHHHHHHHHHHHHHHHHHHHHHHHHHHHHHHHHHHHHHHHHHHHHHHHHHHHHHHHHHHHHH--

pLDDT: mean 83.32, std 16.13, range [43.03, 98.0]

Organism: NCBI:txid1150837

Sequence (185 aa):
SPTAASTPAKKKKRRYKPGTIALREIRRYQKDCELLLRKLPFQRLCRELAASVKSDLRFQATAIHALQEATEAFVIGHLEDCQLNAIHGKRVTIQQKDSKLALHYKRKYTGFSILKETAHAEELEKASVKEPKAANKLYNNKIKEQKRKVATAAKVVRDRERAKERAAINARKLQREKDKEAHDA

Radius of gyration: 43.19 Å; chains: 1; bounding box: 55×53×165 Å